Protein AF-A0A182Q384-F1 (afdb_monomer_lite)

Foldseek 3Di:
DVVVVVVVVLVPPPPNPDDPVNVVVVVVVVVVVLVVLVVVLVVLVVVLPDPVCCVDPVSVVSVVVSVVSVVVSVVVVVVVVVVVVVVLVVQLVVVQVVCVVLVHHDDSVRSNVCVVVVDPPVVVVSVVVVVVVVVVVVVVVVVVVVVVVVVVVVVVVVVCVVPPDDPPDDDDDDDDDDDDDDDDDDDDDDDDDDDDDDDDDDDDDD

Organism: NCBI:txid69004

Sequence (206 aa):
MVKDRLAELKSKSKYANYNQDDAVQIVVQLSKSQEEIFQNLEKLEADLGDEICRVGVLFRIKNTQFLVIRDDYLNVYREHEEFISYYEQRIMSLMKLEAKAMNYNITDDEALEQLNENQMSPFVANLLEETERERQKLRDMMTRHSQLEALEKSLMEVRDITTSPSPVGAFEDQDAPDSSNTVSYSLPGWSLGTLSRHRWNTTTAA

pLDDT: mean 71.52, std 19.07, range [34.69, 95.62]

InterPro domains:
  IPR010989 SNARE [SSF47661] (19-161)

Structure (mmCIF, N/CA/C/O backbone):
data_AF-A0A182Q384-F1
#
_entry.id   AF-A0A182Q384-F1
#
loop_
_atom_site.group_PDB
_atom_site.id
_atom_site.type_symbol
_atom_site.label_atom_id
_atom_site.label_alt_id
_atom_site.label_comp_id
_atom_site.label_asym_id
_atom_site.label_entity_id
_atom_site.label_seq_id
_atom_site.pdbx_PDB_ins_code
_atom_site.Cartn_x
_atom_site.Cartn_y
_atom_site.Cartn_z
_atom_site.occupancy
_atom_site.B_iso_or_equiv
_atom_site.auth_seq_id
_atom_site.auth_comp_id
_atom_site.auth_asym_id
_atom_site.auth_atom_id
_atom_site.pdbx_PDB_model_num
ATOM 1 N N . MET A 1 1 ? -4.085 -23.565 30.441 1.00 53.75 1 MET A N 1
ATOM 2 C CA . MET A 1 1 ? -5.274 -23.608 29.555 1.00 53.75 1 MET A CA 1
ATOM 3 C C . MET A 1 1 ? -5.333 -22.476 28.534 1.00 53.75 1 MET A C 1
ATOM 5 O O . MET A 1 1 ? -5.253 -22.780 27.354 1.00 53.75 1 MET A O 1
ATOM 9 N N . VAL A 1 2 ? -5.465 -21.193 28.911 1.00 52.81 2 VAL A N 1
ATOM 10 C CA . VAL A 1 2 ? -5.545 -20.098 27.906 1.00 52.81 2 VAL A CA 1
ATOM 11 C C . VAL A 1 2 ? -4.209 -19.877 27.183 1.00 52.81 2 VAL A C 1
ATOM 13 O O . VAL A 1 2 ? -4.190 -19.717 25.968 1.00 52.81 2 VAL A O 1
ATOM 16 N N . LYS A 1 3 ? -3.085 -19.950 27.911 1.00 54.28 3 LYS A N 1
ATOM 17 C CA . LYS A 1 3 ? -1.732 -19.838 27.333 1.00 54.28 3 LYS A CA 1
ATOM 18 C C . LYS A 1 3 ? -1.427 -20.957 26.329 1.00 54.28 3 LYS A C 1
ATOM 20 O O . LYS A 1 3 ? -0.868 -20.678 25.277 1.00 54.28 3 LYS A O 1
ATOM 25 N N . ASP A 1 4 ? -1.872 -22.178 26.621 1.00 73.06 4 ASP A N 1
ATOM 26 C CA . ASP A 1 4 ? -1.671 -23.343 25.748 1.00 73.06 4 ASP A CA 1
ATOM 27 C C . ASP A 1 4 ? -2.498 -23.222 24.463 1.00 73.06 4 ASP A C 1
ATOM 29 O O . ASP A 1 4 ? -1.982 -23.446 23.374 1.00 73.06 4 ASP A O 1
ATOM 33 N N . ARG A 1 5 ? -3.749 -22.751 24.569 1.00 68.75 5 ARG A N 1
ATOM 34 C CA . ARG A 1 5 ? -4.594 -22.447 23.402 1.00 68.75 5 ARG A CA 1
ATOM 35 C C . ARG A 1 5 ? -4.047 -21.301 22.553 1.00 68.75 5 ARG A C 1
ATOM 37 O O . ARG A 1 5 ? -4.141 -21.355 21.332 1.00 68.75 5 ARG A O 1
ATOM 44 N N . LEU A 1 6 ? -3.471 -20.272 23.176 1.00 60.09 6 LEU A N 1
ATOM 45 C CA . LEU A 1 6 ? -2.844 -19.156 22.463 1.00 60.09 6 LEU A CA 1
ATOM 46 C C . LEU A 1 6 ? -1.580 -19.610 21.717 1.00 60.09 6 LEU A C 1
ATOM 48 O O . LEU A 1 6 ? -1.359 -19.203 20.578 1.00 60.09 6 LEU A O 1
ATOM 52 N N . ALA A 1 7 ? -0.776 -20.480 22.332 1.00 68.25 7 ALA A N 1
ATOM 53 C CA . ALA A 1 7 ? 0.386 -21.091 21.693 1.00 68.25 7 ALA A CA 1
ATOM 54 C C . ALA A 1 7 ? -0.021 -21.999 20.519 1.00 68.25 7 ALA A C 1
ATOM 56 O O . ALA A 1 7 ? 0.592 -21.950 19.455 1.00 68.25 7 ALA A O 1
ATOM 57 N N . GLU A 1 8 ? -1.104 -22.761 20.673 1.00 67.88 8 GLU A N 1
ATOM 58 C CA . GLU A 1 8 ? -1.662 -23.617 19.624 1.00 67.88 8 GLU A CA 1
ATOM 59 C C . GLU A 1 8 ? -2.229 -22.805 18.443 1.00 67.88 8 GLU A C 1
ATOM 61 O O . GLU A 1 8 ? -2.015 -23.164 17.285 1.00 67.88 8 GLU A O 1
ATOM 66 N N . LEU A 1 9 ? -2.892 -21.674 18.712 1.00 63.50 9 LEU A N 1
ATOM 67 C CA . LEU A 1 9 ? -3.388 -20.753 17.681 1.00 63.50 9 LEU A CA 1
ATOM 68 C C . LEU A 1 9 ? -2.251 -20.050 16.931 1.00 63.50 9 LEU A C 1
ATOM 70 O O . LEU A 1 9 ? -2.319 -19.924 15.709 1.00 63.50 9 LEU A O 1
ATOM 74 N N . LYS A 1 10 ? -1.181 -19.651 17.632 1.00 58.47 10 LYS A N 1
ATOM 75 C CA . LYS A 1 10 ? 0.035 -19.136 16.987 1.00 58.47 10 LYS A CA 1
ATOM 76 C C . LYS A 1 10 ? 0.686 -20.204 16.111 1.00 58.47 10 LYS A C 1
ATOM 78 O O . LYS A 1 10 ? 0.989 -19.923 14.965 1.00 58.47 10 LYS A O 1
ATOM 83 N N . SER A 1 11 ? 0.818 -21.439 16.594 1.00 57.91 11 SER A N 1
ATOM 84 C CA . SER A 1 11 ? 1.404 -22.541 15.818 1.00 57.91 11 SER A CA 1
ATOM 85 C C . SER A 1 11 ? 0.585 -22.934 14.580 1.00 5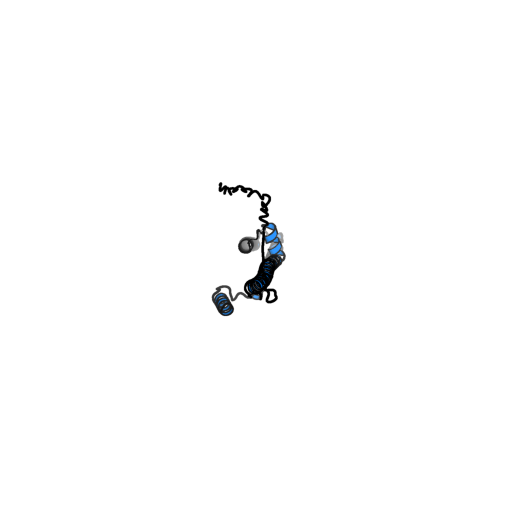7.91 11 SER A C 1
ATOM 87 O O . SER A 1 11 ? 1.163 -23.428 13.615 1.00 57.91 11 SER A O 1
ATOM 89 N N . LYS A 1 12 ? -0.743 -22.760 14.604 1.00 55.44 12 LYS A N 1
ATOM 90 C CA . LYS A 1 12 ? -1.648 -23.111 13.493 1.00 55.44 12 LYS A CA 1
ATOM 91 C C . LYS A 1 12 ? -1.891 -21.969 12.507 1.00 55.44 12 LYS A C 1
ATOM 93 O O . LYS A 1 12 ? -2.478 -22.201 11.450 1.00 55.44 12 LYS A O 1
ATOM 98 N N . SER A 1 13 ? -1.466 -20.747 12.823 1.00 52.69 13 SER A N 1
ATOM 99 C CA . SER A 1 13 ? -1.573 -19.638 11.882 1.00 52.69 13 SER A CA 1
ATOM 100 C C . SER A 1 13 ? -0.576 -19.840 10.742 1.00 52.69 13 SER A C 1
ATOM 102 O O . SER A 1 13 ? 0.635 -19.820 10.946 1.00 52.69 13 SER A O 1
ATOM 104 N N . LYS A 1 14 ? -1.094 -19.971 9.516 1.00 48.06 14 LYS A N 1
ATOM 105 C CA . LYS A 1 14 ? -0.325 -19.984 8.256 1.00 48.06 14 LYS A CA 1
ATOM 106 C C . LYS A 1 14 ? 0.610 -18.764 8.109 1.00 48.06 14 LYS A C 1
ATOM 108 O O . LYS A 1 14 ? 1.509 -18.784 7.279 1.00 48.06 14 LYS A O 1
ATOM 113 N N . TYR A 1 15 ? 0.406 -17.732 8.929 1.00 47.56 15 TYR A N 1
ATOM 114 C CA . TYR A 1 15 ? 1.125 -16.459 8.932 1.00 47.56 15 TYR A CA 1
ATOM 115 C C . TYR A 1 15 ? 2.069 -16.286 10.133 1.00 47.56 15 TYR A C 1
ATOM 117 O O . TYR A 1 15 ? 2.622 -15.211 10.321 1.00 47.56 15 TYR A O 1
ATOM 125 N N . ALA A 1 16 ? 2.270 -17.316 10.961 1.00 49.38 16 ALA A N 1
ATOM 126 C CA . ALA A 1 16 ? 3.085 -17.226 12.178 1.00 49.38 16 ALA A CA 1
ATOM 127 C C . ALA A 1 16 ? 4.600 -17.094 11.943 1.00 49.38 16 ALA A C 1
ATOM 129 O O . ALA A 1 16 ? 5.351 -17.008 12.909 1.00 49.38 16 ALA A O 1
ATOM 130 N N . ASN A 1 17 ? 5.041 -17.116 10.684 1.00 48.44 17 ASN A N 1
ATOM 131 C CA . ASN A 1 17 ? 6.449 -17.194 10.304 1.00 48.44 17 ASN A CA 1
ATOM 132 C C . ASN A 1 17 ? 6.821 -16.153 9.234 1.00 48.44 17 ASN A C 1
ATOM 134 O O . ASN A 1 17 ? 7.569 -16.450 8.312 1.00 48.44 17 ASN A O 1
ATOM 138 N N . TYR A 1 18 ? 6.228 -14.962 9.310 1.00 50.56 18 TYR A N 1
ATOM 139 C CA . TYR A 1 18 ? 6.754 -13.774 8.640 1.00 50.56 18 TYR A CA 1
ATOM 140 C C . TYR A 1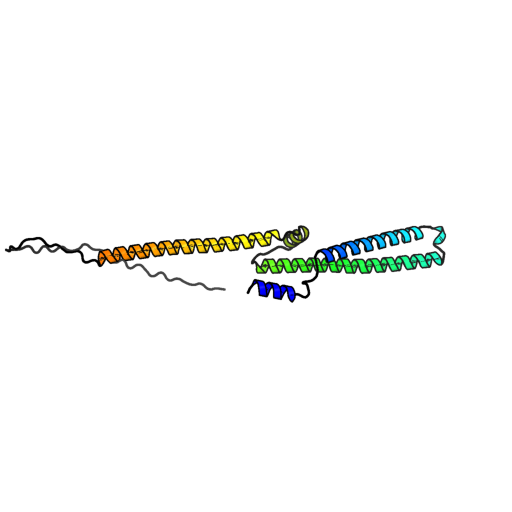 18 ? 7.297 -12.869 9.738 1.00 50.56 18 TYR A C 1
ATOM 142 O O . TYR A 1 18 ? 6.519 -12.284 10.494 1.00 50.56 18 TYR A O 1
ATOM 150 N N . ASN A 1 19 ? 8.622 -12.808 9.880 1.00 60.31 19 ASN A N 1
ATOM 151 C CA . ASN A 1 19 ? 9.218 -11.843 10.789 1.00 60.31 19 ASN A CA 1
ATOM 152 C C . ASN A 1 19 ? 9.047 -10.450 10.178 1.00 60.31 19 ASN A C 1
ATOM 154 O O . ASN A 1 19 ? 9.218 -10.267 8.973 1.00 60.31 19 ASN A O 1
ATOM 158 N N . GLN A 1 20 ? 8.721 -9.463 11.013 1.00 62.78 20 GLN A N 1
ATOM 159 C CA . GLN A 1 20 ? 8.641 -8.054 10.612 1.00 62.78 20 GLN A CA 1
ATOM 160 C C . GLN A 1 20 ? 9.908 -7.620 9.846 1.00 62.78 20 GLN A C 1
ATOM 162 O O . GLN A 1 20 ? 9.823 -6.875 8.872 1.00 62.78 20 GLN A O 1
ATOM 167 N N . ASP A 1 21 ? 11.063 -8.157 10.245 1.00 65.38 21 ASP A N 1
ATOM 168 C CA . ASP A 1 21 ? 12.367 -7.906 9.629 1.00 65.38 21 ASP A CA 1
ATOM 169 C C . ASP A 1 21 ? 12.458 -8.401 8.174 1.00 65.38 21 ASP A C 1
ATOM 171 O O . ASP A 1 21 ? 13.050 -7.718 7.338 1.00 65.38 21 ASP A O 1
ATOM 175 N N . ASP A 1 22 ? 11.815 -9.525 7.835 1.00 77.00 22 ASP A N 1
ATOM 176 C CA . ASP A 1 22 ? 11.820 -10.072 6.471 1.00 77.00 22 ASP A CA 1
ATOM 177 C C . ASP A 1 22 ? 11.005 -9.178 5.522 1.00 77.00 22 ASP A C 1
ATOM 179 O O . ASP A 1 22 ? 11.406 -8.920 4.387 1.00 77.00 22 ASP A O 1
ATOM 183 N N . ALA A 1 23 ? 9.870 -8.650 5.995 1.00 76.31 23 ALA A N 1
ATOM 184 C CA . ALA A 1 23 ? 9.034 -7.731 5.223 1.00 76.31 23 ALA A CA 1
ATOM 185 C C . ALA A 1 23 ? 9.750 -6.395 4.967 1.00 76.31 23 ALA A C 1
ATOM 187 O O . ALA A 1 23 ? 9.758 -5.902 3.838 1.00 76.31 23 ALA A O 1
ATOM 188 N N . VAL A 1 24 ? 10.411 -5.842 5.990 1.00 78.69 24 VAL A N 1
ATOM 189 C CA . VAL A 1 24 ? 11.236 -4.631 5.853 1.00 78.69 24 VAL A CA 1
ATOM 190 C C . VAL A 1 24 ? 12.379 -4.869 4.865 1.00 78.69 24 VAL A C 1
ATOM 192 O O . VAL A 1 24 ? 12.643 -4.023 4.010 1.00 78.69 24 VAL A O 1
ATOM 195 N N . GLN A 1 25 ? 13.028 -6.033 4.922 1.00 84.50 25 GLN A N 1
ATOM 196 C CA . GLN A 1 25 ? 14.103 -6.380 3.997 1.00 84.50 25 GLN A CA 1
ATOM 197 C C . GLN A 1 25 ? 13.621 -6.445 2.541 1.00 84.50 25 GLN A C 1
ATOM 199 O O . GLN A 1 25 ? 14.303 -5.916 1.660 1.00 84.50 25 GLN A O 1
ATOM 204 N N . ILE A 1 26 ? 12.448 -7.034 2.287 1.00 85.75 26 ILE A N 1
ATOM 205 C CA . ILE A 1 26 ? 11.844 -7.090 0.947 1.00 85.75 26 ILE A CA 1
ATOM 206 C C . ILE A 1 26 ? 11.580 -5.679 0.411 1.00 85.75 26 ILE A C 1
ATOM 208 O O . ILE A 1 26 ? 11.956 -5.385 -0.722 1.00 85.75 26 ILE A O 1
ATOM 212 N N . VAL A 1 27 ? 11.003 -4.786 1.223 1.00 85.81 27 VAL A N 1
ATOM 213 C CA . VAL A 1 27 ? 10.732 -3.391 0.821 1.00 85.81 27 VAL A CA 1
ATOM 214 C C . VAL A 1 27 ? 12.027 -2.654 0.474 1.00 85.81 27 VAL A C 1
ATOM 216 O O . VAL A 1 27 ? 12.107 -1.973 -0.549 1.00 85.81 27 VAL A O 1
ATOM 219 N N . VAL A 1 28 ? 13.077 -2.833 1.279 1.00 87.25 28 VAL A N 1
ATOM 220 C CA . VAL A 1 28 ? 14.392 -2.229 1.018 1.00 87.25 28 VAL A CA 1
ATOM 221 C C . VAL A 1 28 ? 15.004 -2.759 -0.280 1.00 87.25 28 VAL A C 1
ATOM 223 O O . VAL A 1 28 ? 15.576 -1.987 -1.048 1.00 87.25 28 VAL A O 1
ATOM 226 N N . GLN A 1 29 ? 14.914 -4.065 -0.541 1.00 89.31 29 GLN A N 1
ATOM 227 C CA . GLN A 1 29 ? 15.414 -4.651 -1.788 1.00 89.31 29 GLN A CA 1
ATOM 228 C C . GLN A 1 29 ? 14.621 -4.173 -3.005 1.00 89.31 29 GLN A C 1
ATOM 230 O O . GLN A 1 29 ? 15.225 -3.841 -4.026 1.00 89.31 29 GLN A O 1
ATOM 235 N N . LEU A 1 30 ? 13.297 -4.080 -2.883 1.00 88.50 30 LEU A N 1
ATOM 236 C CA . LEU A 1 30 ? 12.427 -3.573 -3.936 1.00 88.50 30 LEU A CA 1
ATOM 237 C C . LEU A 1 30 ? 12.787 -2.128 -4.297 1.00 88.50 30 LEU A C 1
ATOM 239 O O . LEU A 1 30 ? 13.050 -1.850 -5.464 1.00 88.50 30 LEU A O 1
ATOM 243 N N . SER A 1 31 ? 12.902 -1.243 -3.302 1.00 89.12 31 SER A N 1
ATOM 244 C CA . SER A 1 31 ? 13.286 0.159 -3.512 1.00 89.12 31 SER A CA 1
ATOM 245 C C . SER A 1 31 ? 14.648 0.291 -4.204 1.00 89.12 31 SER A C 1
ATOM 247 O O . SER A 1 31 ? 14.785 1.060 -5.153 1.00 89.12 31 SER A O 1
ATOM 249 N N . LYS A 1 32 ? 15.639 -0.521 -3.809 1.00 92.62 32 LYS A N 1
ATOM 250 C CA . LYS A 1 32 ? 16.946 -0.558 -4.486 1.00 92.62 32 LYS A CA 1
ATOM 251 C C . LYS A 1 32 ? 16.827 -0.979 -5.948 1.00 92.62 32 LYS A C 1
ATOM 253 O O . LYS A 1 32 ? 17.392 -0.324 -6.814 1.00 92.62 32 LYS A O 1
ATOM 258 N N . SER A 1 33 ? 16.076 -2.043 -6.227 1.00 90.44 33 SER A N 1
ATOM 259 C CA . SER A 1 33 ? 15.886 -2.515 -7.602 1.00 90.44 33 SER A CA 1
ATOM 260 C C . SER A 1 33 ? 15.146 -1.495 -8.476 1.00 90.44 33 SER A C 1
ATOM 262 O O . SER A 1 33 ? 15.487 -1.334 -9.644 1.00 90.44 33 SER A O 1
ATOM 264 N N . GLN A 1 34 ? 14.176 -0.763 -7.915 1.00 91.69 34 GLN A N 1
ATOM 265 C CA . GLN A 1 34 ? 13.472 0.311 -8.616 1.00 91.69 34 GLN A CA 1
ATOM 266 C C . GLN A 1 34 ? 14.430 1.441 -8.996 1.00 91.69 34 GLN A C 1
ATOM 268 O O . GLN A 1 34 ? 14.455 1.848 -10.155 1.00 91.69 34 GLN A O 1
ATOM 273 N N . GLU A 1 35 ? 15.248 1.896 -8.047 1.00 92.81 35 GLU A N 1
ATOM 274 C CA . GLU A 1 35 ? 16.256 2.934 -8.272 1.00 92.81 35 GLU A CA 1
ATOM 275 C C . GLU A 1 35 ? 17.263 2.518 -9.357 1.00 92.81 35 GLU A C 1
ATOM 277 O O . GLU A 1 35 ? 17.556 3.282 -10.275 1.00 92.81 35 GLU A O 1
ATOM 282 N N . GLU A 1 36 ? 17.746 1.274 -9.312 1.00 94.75 36 GLU A N 1
ATOM 283 C CA . GLU A 1 36 ? 18.649 0.732 -10.333 1.00 94.75 36 GLU A CA 1
ATOM 284 C C . GLU A 1 36 ? 18.013 0.732 -11.731 1.00 94.75 36 GLU A C 1
ATOM 286 O O . GLU A 1 36 ? 18.670 1.088 -12.714 1.00 94.75 36 GLU A O 1
ATOM 291 N N . ILE A 1 37 ? 16.735 0.353 -11.841 1.00 92.81 37 ILE A N 1
ATOM 292 C CA . ILE A 1 37 ? 16.011 0.365 -13.117 1.00 92.81 37 ILE A CA 1
ATOM 293 C C . ILE A 1 37 ? 15.852 1.800 -13.632 1.00 92.81 37 ILE A C 1
ATOM 295 O O . ILE A 1 37 ? 16.124 2.041 -14.810 1.00 92.81 37 ILE A O 1
ATOM 299 N N . PHE A 1 38 ? 15.484 2.753 -12.772 1.00 91.25 38 PHE A N 1
ATOM 300 C CA . PHE A 1 38 ? 15.359 4.162 -13.152 1.00 91.25 38 PHE A CA 1
ATOM 301 C C . PHE A 1 38 ? 16.678 4.748 -13.650 1.00 91.25 38 PHE A C 1
ATOM 303 O O . PHE A 1 38 ? 16.717 5.314 -14.741 1.00 91.25 38 PHE A O 1
ATOM 310 N N . GLN A 1 39 ? 17.773 4.544 -12.917 1.00 93.88 39 GLN A N 1
ATOM 311 C CA . GLN A 1 39 ? 19.093 5.028 -13.328 1.00 93.88 39 GLN A CA 1
ATOM 312 C C . GLN A 1 39 ? 19.541 4.426 -14.664 1.00 93.88 39 GLN A C 1
ATOM 314 O O . GLN A 1 39 ? 20.213 5.081 -15.461 1.00 93.88 39 GLN A O 1
ATOM 319 N N . ASN A 1 40 ? 19.202 3.162 -14.923 1.00 92.88 40 ASN A N 1
ATOM 320 C CA . ASN A 1 40 ? 19.524 2.518 -16.193 1.00 92.88 40 ASN A CA 1
ATOM 321 C C . ASN A 1 40 ? 18.648 3.034 -17.341 1.00 92.88 40 ASN A C 1
ATOM 323 O O . ASN A 1 40 ? 19.164 3.228 -18.442 1.00 92.88 40 ASN A O 1
ATOM 327 N N . LEU A 1 41 ? 17.361 3.295 -17.096 1.00 91.56 41 LEU A N 1
ATOM 328 C CA . LEU A 1 41 ? 16.475 3.938 -18.068 1.00 91.56 41 LEU A CA 1
ATOM 329 C C . LEU A 1 41 ? 16.953 5.353 -18.410 1.00 91.56 41 LEU A C 1
ATOM 331 O O . LEU A 1 41 ? 17.016 5.686 -19.588 1.00 91.56 41 LEU A O 1
ATOM 335 N N . GLU A 1 42 ? 17.370 6.143 -17.421 1.00 90.50 42 GLU A N 1
ATOM 336 C CA . GLU A 1 42 ? 17.890 7.501 -17.628 1.00 90.50 42 GLU A CA 1
ATOM 337 C C . GLU A 1 42 ? 19.173 7.496 -18.474 1.00 90.50 42 GLU A C 1
ATOM 339 O O . GLU A 1 42 ? 19.311 8.275 -19.417 1.00 90.50 42 GLU A O 1
ATOM 344 N N . LYS A 1 43 ? 20.094 6.559 -18.210 1.00 89.56 43 LYS A N 1
ATOM 345 C CA . LYS A 1 43 ? 21.293 6.366 -19.045 1.00 89.56 43 LYS A CA 1
ATOM 346 C C . LYS A 1 43 ? 20.932 5.992 -20.484 1.00 89.56 43 LYS A C 1
ATOM 348 O O . LYS A 1 43 ? 21.519 6.532 -21.417 1.00 89.56 43 LYS A O 1
ATOM 353 N N . LEU A 1 44 ? 19.970 5.085 -20.672 1.00 86.38 44 LEU A N 1
ATOM 354 C CA . LEU A 1 44 ? 19.501 4.684 -22.00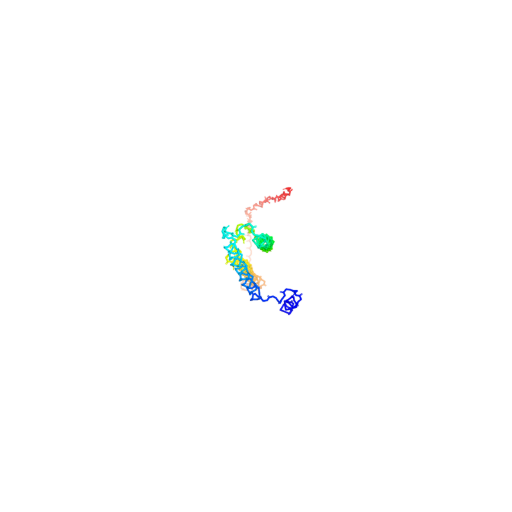3 1.00 86.38 44 LEU A CA 1
ATOM 355 C C . LEU A 1 44 ? 18.818 5.839 -22.744 1.00 86.38 44 LEU A C 1
ATOM 357 O O . LEU A 1 44 ? 18.981 5.964 -23.956 1.00 86.38 44 LEU A O 1
ATOM 361 N N . GLU A 1 45 ? 18.079 6.685 -22.031 1.00 86.94 45 GLU A N 1
ATOM 362 C CA . GLU A 1 45 ? 17.458 7.886 -22.583 1.00 86.94 45 GLU A CA 1
ATOM 363 C C . GLU A 1 45 ? 18.511 8.922 -23.003 1.00 86.94 45 GLU A C 1
ATOM 365 O O . GLU A 1 45 ? 18.447 9.455 -24.113 1.00 86.94 45 GLU A O 1
ATOM 370 N N . ALA A 1 46 ? 19.532 9.148 -22.172 1.00 86.75 46 ALA A N 1
ATOM 371 C CA . ALA A 1 46 ? 20.651 10.033 -22.492 1.00 86.75 46 ALA A CA 1
ATOM 372 C C . ALA A 1 46 ? 21.433 9.554 -23.730 1.00 86.75 46 ALA A C 1
ATOM 374 O O . ALA A 1 46 ? 21.722 10.351 -24.625 1.00 86.75 46 ALA A O 1
ATOM 375 N N . ASP A 1 47 ? 21.691 8.247 -23.834 1.00 82.75 47 ASP A N 1
ATOM 376 C CA . ASP A 1 47 ? 22.339 7.614 -24.992 1.00 82.75 47 ASP A CA 1
ATOM 377 C C . ASP A 1 47 ? 21.537 7.773 -26.302 1.00 82.75 47 ASP A C 1
ATOM 379 O O . ASP A 1 47 ? 22.104 7.688 -27.397 1.00 82.75 47 ASP A O 1
ATOM 383 N N . LEU A 1 48 ? 20.217 7.982 -26.220 1.00 80.00 48 LEU A N 1
ATOM 384 C CA . LEU A 1 48 ? 19.334 8.232 -27.369 1.00 80.00 48 LEU A CA 1
ATOM 385 C C . LEU A 1 48 ? 19.279 9.715 -27.775 1.00 80.00 48 LEU A C 1
ATOM 387 O O . LEU A 1 48 ? 18.831 10.031 -28.882 1.00 80.00 48 LEU A O 1
ATOM 391 N N . GLY A 1 49 ? 19.727 10.628 -26.909 1.00 68.56 49 GLY A N 1
ATOM 392 C CA . GLY A 1 49 ? 19.674 12.074 -27.128 1.00 68.56 49 GLY A CA 1
ATOM 393 C C . GLY A 1 49 ? 20.530 12.569 -28.298 1.00 68.56 49 GLY A C 1
ATOM 394 O O . GLY A 1 49 ? 20.196 13.598 -28.888 1.00 68.56 49 GLY A O 1
ATOM 395 N N . ASP A 1 50 ? 21.564 11.818 -28.683 1.00 69.00 50 ASP A N 1
ATOM 396 C CA . ASP A 1 50 ? 22.572 12.228 -29.662 1.00 69.00 50 ASP A CA 1
ATOM 397 C C . ASP A 1 50 ? 22.002 12.277 -31.102 1.00 69.00 50 ASP A C 1
ATOM 399 O O . ASP A 1 50 ? 21.739 11.253 -31.748 1.00 69.00 50 ASP A O 1
ATOM 403 N N . GLU A 1 51 ? 21.752 13.492 -31.612 1.00 59.41 51 GLU A N 1
ATOM 404 C CA . GLU A 1 51 ? 21.007 13.759 -32.859 1.00 59.41 51 GLU A CA 1
ATOM 405 C C . GLU A 1 51 ? 21.604 13.085 -34.103 1.00 59.41 51 GLU A C 1
ATOM 407 O O . GLU A 1 51 ? 20.872 12.714 -35.023 1.00 59.41 51 GLU A O 1
ATOM 412 N N . ILE A 1 52 ? 22.919 12.858 -34.114 1.00 59.34 52 ILE A N 1
ATOM 413 C CA . ILE A 1 52 ? 23.657 12.301 -35.256 1.00 59.34 52 ILE A CA 1
ATOM 414 C C . ILE A 1 52 ? 23.258 10.835 -35.532 1.00 59.34 52 ILE A C 1
ATOM 416 O O . ILE A 1 52 ? 23.342 10.370 -36.670 1.00 59.34 52 ILE A O 1
ATOM 420 N N . CYS A 1 53 ? 22.755 10.102 -34.531 1.00 59.50 53 CYS A N 1
ATOM 421 C CA . CYS A 1 53 ? 22.431 8.678 -34.660 1.00 59.50 53 CYS A CA 1
ATOM 422 C C . CYS A 1 53 ? 20.966 8.369 -35.015 1.00 59.50 53 CYS A C 1
ATOM 424 O O . CYS A 1 53 ? 20.657 7.212 -35.308 1.00 59.50 53 CYS A O 1
ATOM 426 N N . ARG A 1 54 ? 20.061 9.359 -35.055 1.00 66.88 54 ARG A N 1
ATOM 427 C CA . ARG A 1 54 ? 18.595 9.134 -35.063 1.00 66.88 54 ARG A CA 1
ATOM 428 C C . ARG A 1 54 ? 18.016 8.422 -36.296 1.00 66.88 54 ARG A C 1
ATOM 430 O O . ARG A 1 54 ? 16.874 7.972 -36.271 1.00 66.88 54 ARG A O 1
ATOM 437 N N . VAL A 1 55 ? 18.791 8.283 -37.371 1.00 72.62 55 VAL A N 1
ATOM 438 C CA . VAL A 1 55 ? 18.355 7.647 -38.633 1.00 72.62 55 VAL A CA 1
ATOM 439 C C . VAL A 1 55 ? 18.904 6.215 -38.783 1.00 72.62 55 VAL A C 1
ATOM 441 O O . VAL A 1 55 ? 18.454 5.449 -39.637 1.00 72.62 55 VAL A O 1
ATOM 444 N N . GLY A 1 56 ? 19.851 5.807 -37.932 1.00 82.94 56 GLY A N 1
ATOM 445 C CA . GLY A 1 56 ? 20.501 4.500 -38.012 1.00 82.94 56 GLY A CA 1
ATOM 446 C C . GLY A 1 56 ? 19.614 3.336 -37.554 1.00 82.94 56 GLY A C 1
ATOM 447 O O . GLY A 1 56 ? 18.798 3.464 -36.642 1.00 82.94 56 GLY A O 1
ATOM 448 N N . VAL A 1 57 ? 19.825 2.149 -38.135 1.00 88.50 57 VAL A N 1
ATOM 449 C CA . VAL A 1 57 ? 19.177 0.898 -37.683 1.00 88.50 57 VAL A CA 1
ATOM 450 C C . VAL A 1 57 ? 19.463 0.635 -36.200 1.00 88.50 57 VAL A C 1
ATOM 452 O O . VAL A 1 57 ? 18.561 0.249 -35.463 1.00 88.50 57 VAL A O 1
ATOM 455 N N . LEU A 1 58 ? 20.690 0.914 -35.748 1.00 85.44 58 LEU A N 1
ATOM 456 C CA . LEU A 1 58 ? 21.084 0.766 -34.347 1.00 85.44 58 LEU A CA 1
ATOM 457 C C . LEU A 1 58 ? 20.260 1.663 -33.414 1.00 85.44 58 LEU A C 1
ATOM 459 O O . LEU A 1 58 ? 19.806 1.198 -32.374 1.00 85.44 58 LEU A O 1
ATOM 463 N N . PHE A 1 59 ? 20.022 2.919 -33.801 1.00 87.94 59 PHE A N 1
ATOM 464 C CA . PHE A 1 59 ? 19.170 3.825 -33.033 1.00 87.94 59 PHE A CA 1
ATOM 465 C C . PHE A 1 59 ? 17.734 3.320 -32.972 1.00 87.94 59 PHE A C 1
ATOM 467 O O . PHE A 1 59 ? 17.150 3.292 -31.899 1.00 87.94 59 PHE A O 1
ATOM 474 N N . ARG A 1 60 ? 17.177 2.851 -34.095 1.00 88.06 60 ARG A N 1
ATOM 475 C CA . ARG A 1 60 ? 15.820 2.285 -34.119 1.00 88.06 60 ARG A CA 1
ATOM 476 C C . ARG A 1 60 ? 15.690 1.096 -33.167 1.00 88.06 60 ARG A C 1
ATOM 478 O O . ARG A 1 60 ? 14.719 1.041 -32.425 1.00 88.06 60 ARG A O 1
ATOM 485 N N . ILE A 1 61 ? 16.675 0.195 -33.150 1.00 89.88 61 ILE A N 1
ATOM 486 C CA . ILE A 1 61 ? 16.706 -0.948 -32.224 1.00 89.88 61 ILE A CA 1
ATOM 487 C C . ILE A 1 61 ? 16.757 -0.462 -30.772 1.00 89.88 61 ILE A C 1
ATOM 489 O O . ILE A 1 61 ? 15.906 -0.861 -29.981 1.00 89.88 61 ILE A O 1
ATOM 493 N N . LYS A 1 62 ? 17.703 0.424 -30.432 1.00 88.12 62 LYS A N 1
ATOM 494 C CA . LYS A 1 62 ? 17.841 0.966 -29.070 1.00 88.12 62 LYS A CA 1
ATOM 495 C C . LYS A 1 62 ? 16.583 1.707 -28.612 1.00 88.12 62 LYS A C 1
ATOM 497 O O . LYS A 1 62 ? 16.117 1.488 -27.504 1.00 88.12 62 LYS A O 1
ATOM 502 N N . ASN A 1 63 ? 16.005 2.536 -29.477 1.00 89.69 63 ASN A N 1
ATOM 503 C CA . ASN A 1 63 ? 14.799 3.305 -29.190 1.00 89.69 63 ASN A CA 1
ATOM 504 C C . ASN A 1 63 ? 13.588 2.389 -28.970 1.00 89.69 63 ASN A C 1
ATOM 506 O O . ASN A 1 63 ? 12.837 2.580 -28.021 1.00 89.69 63 ASN A O 1
ATOM 510 N N . THR A 1 64 ? 13.407 1.361 -29.807 1.00 92.00 64 THR A N 1
ATOM 511 C CA . THR A 1 64 ? 12.342 0.371 -29.594 1.00 92.00 64 THR A CA 1
ATOM 512 C C . THR A 1 64 ? 12.548 -0.400 -28.291 1.00 92.00 64 THR A C 1
ATOM 514 O O . THR A 1 64 ? 11.588 -0.570 -27.549 1.00 92.00 64 THR A O 1
ATOM 517 N N . GLN A 1 65 ? 13.777 -0.825 -27.978 1.00 91.75 65 GLN A N 1
ATOM 518 C CA . GLN A 1 65 ? 14.081 -1.499 -26.710 1.00 91.75 65 GLN A CA 1
ATOM 519 C C . GLN A 1 65 ? 13.789 -0.604 -25.504 1.00 91.75 65 GLN A C 1
ATOM 521 O O . GLN A 1 65 ? 13.132 -1.051 -24.572 1.00 91.75 65 GLN A O 1
ATOM 526 N N . PHE A 1 66 ? 14.223 0.657 -25.542 1.00 92.31 66 PHE A N 1
ATOM 527 C CA . PHE A 1 66 ? 13.955 1.628 -24.486 1.00 92.31 66 PHE A CA 1
ATOM 528 C C . PHE A 1 66 ? 12.454 1.808 -24.246 1.00 92.31 66 PHE A C 1
ATOM 530 O O . PHE A 1 66 ? 12.008 1.701 -23.109 1.00 92.31 66 PHE A O 1
ATOM 537 N N . LEU A 1 67 ? 11.670 2.018 -25.309 1.00 92.88 67 LEU A N 1
ATOM 538 C CA . LEU A 1 67 ? 10.221 2.191 -25.189 1.00 92.88 67 LEU A CA 1
ATOM 539 C C . LEU A 1 67 ? 9.542 0.955 -24.592 1.00 92.88 67 LEU A C 1
ATOM 541 O O . LEU A 1 67 ? 8.740 1.103 -23.679 1.00 92.88 67 LEU A O 1
ATOM 545 N N . VAL A 1 68 ? 9.899 -0.247 -25.058 1.00 95.31 68 VAL A N 1
ATOM 546 C CA . VAL A 1 68 ? 9.336 -1.503 -24.532 1.00 95.31 68 VAL A CA 1
ATOM 547 C C . VAL A 1 68 ? 9.678 -1.679 -23.053 1.00 95.31 68 VAL A C 1
ATOM 549 O O . VAL A 1 68 ? 8.781 -1.888 -22.249 1.00 95.31 68 VAL A O 1
ATOM 552 N N . ILE A 1 69 ? 10.951 -1.528 -22.674 1.00 93.62 69 ILE A N 1
ATOM 553 C CA . ILE A 1 69 ? 11.390 -1.698 -21.279 1.00 93.62 69 ILE A CA 1
ATOM 554 C C . ILE A 1 69 ? 10.724 -0.661 -20.368 1.00 93.62 69 ILE A C 1
ATOM 556 O O . ILE A 1 69 ? 10.300 -0.992 -19.263 1.00 93.62 69 ILE A O 1
ATOM 560 N N . ARG A 1 70 ? 10.626 0.594 -20.818 1.00 93.44 70 ARG A N 1
ATOM 561 C CA . ARG A 1 70 ? 9.981 1.666 -20.057 1.00 93.44 70 ARG A CA 1
ATOM 562 C C . ARG A 1 70 ? 8.493 1.390 -19.861 1.00 93.44 70 ARG A C 1
ATOM 564 O O . ARG A 1 70 ? 7.991 1.562 -18.755 1.00 93.44 70 ARG A O 1
ATOM 571 N N . ASP A 1 71 ? 7.791 0.983 -20.913 1.00 95.62 71 ASP A N 1
ATOM 572 C CA . ASP A 1 71 ? 6.359 0.704 -20.838 1.00 95.62 71 ASP A CA 1
ATOM 573 C C . ASP A 1 71 ? 6.083 -0.536 -19.960 1.00 95.62 71 ASP A C 1
ATOM 575 O O . ASP A 1 71 ? 5.192 -0.484 -19.111 1.00 95.62 71 ASP A O 1
ATOM 579 N N . ASP A 1 72 ? 6.900 -1.593 -20.067 1.00 95.56 72 ASP A N 1
ATOM 580 C CA . ASP A 1 72 ? 6.840 -2.772 -19.188 1.00 95.56 72 ASP A CA 1
ATOM 581 C C . ASP A 1 72 ? 7.076 -2.387 -17.719 1.00 95.56 72 ASP A C 1
ATOM 583 O O . ASP A 1 72 ? 6.328 -2.800 -16.830 1.00 95.56 72 ASP A O 1
ATOM 587 N N . TYR A 1 73 ? 8.085 -1.548 -17.458 1.00 93.19 73 TYR A N 1
ATOM 588 C CA . TYR A 1 73 ? 8.373 -1.049 -16.115 1.00 93.19 73 TYR A CA 1
ATOM 589 C C . TYR A 1 73 ? 7.199 -0.252 -15.540 1.00 93.19 73 TYR A C 1
ATOM 591 O O . TYR A 1 73 ? 6.783 -0.498 -14.409 1.00 93.19 73 TYR A O 1
ATOM 599 N N . LEU A 1 74 ? 6.627 0.672 -16.316 1.00 93.88 74 LEU A N 1
ATOM 600 C CA . LEU A 1 74 ? 5.474 1.464 -15.887 1.00 93.88 74 LEU A CA 1
ATOM 601 C C . LEU A 1 74 ? 4.236 0.598 -15.637 1.00 93.88 74 LEU A C 1
ATOM 603 O O . LEU A 1 74 ? 3.443 0.918 -14.749 1.00 93.88 74 LEU A O 1
ATOM 607 N N . ASN A 1 75 ? 4.058 -0.488 -16.392 1.00 95.56 75 ASN A N 1
ATOM 608 C CA . ASN A 1 75 ? 2.978 -1.436 -16.145 1.00 95.56 75 ASN A CA 1
ATOM 609 C C . ASN A 1 75 ? 3.159 -2.144 -14.794 1.00 95.56 75 ASN A C 1
ATOM 611 O O . ASN A 1 75 ? 2.257 -2.108 -13.961 1.00 95.56 75 ASN A O 1
ATOM 615 N N . VAL A 1 76 ? 4.347 -2.697 -14.535 1.00 93.38 76 VAL A N 1
ATOM 616 C CA . VAL A 1 76 ? 4.663 -3.347 -13.250 1.00 93.38 76 VAL A CA 1
ATOM 617 C C . VAL A 1 76 ? 4.570 -2.359 -12.084 1.00 93.38 76 VAL A C 1
ATOM 619 O O . VAL A 1 76 ? 4.042 -2.696 -11.026 1.00 93.38 76 VAL A O 1
ATOM 622 N N . TYR A 1 77 ? 5.037 -1.121 -12.270 1.00 91.06 77 TYR A N 1
ATOM 623 C CA . TYR A 1 77 ? 4.940 -0.075 -11.252 1.00 91.06 77 TYR A CA 1
ATOM 624 C C . TYR A 1 77 ? 3.479 0.241 -10.904 1.00 91.06 77 TYR A C 1
ATOM 626 O O . TYR A 1 77 ? 3.135 0.385 -9.733 1.00 91.06 77 TYR A O 1
ATOM 634 N N . ARG A 1 78 ? 2.596 0.297 -11.906 1.00 94.75 78 ARG A N 1
ATOM 635 C CA . ARG A 1 78 ? 1.160 0.516 -11.695 1.00 94.75 78 ARG A CA 1
ATOM 636 C C . ARG A 1 78 ? 0.511 -0.633 -10.927 1.00 94.75 78 ARG A C 1
ATOM 638 O O . ARG A 1 78 ? -0.217 -0.374 -9.977 1.00 94.75 78 ARG A O 1
ATOM 645 N N . GLU A 1 79 ? 0.798 -1.878 -11.302 1.00 94.12 79 GLU A N 1
ATOM 646 C CA . GLU A 1 79 ? 0.302 -3.060 -10.580 1.00 94.12 79 GLU A CA 1
ATOM 647 C C . GLU A 1 79 ? 0.764 -3.056 -9.114 1.00 94.12 79 GLU A C 1
ATOM 649 O O . GLU A 1 79 ? 0.005 -3.403 -8.208 1.00 94.12 79 GLU A O 1
ATOM 654 N N . HIS A 1 80 ? 1.999 -2.617 -8.867 1.00 90.94 80 HIS A N 1
ATOM 655 C CA . HIS A 1 80 ? 2.541 -2.457 -7.523 1.00 90.94 80 HIS A CA 1
ATOM 656 C C . HIS A 1 80 ? 1.823 -1.359 -6.713 1.00 90.94 80 HIS A C 1
ATOM 658 O O . HIS A 1 80 ? 1.475 -1.593 -5.557 1.00 90.94 80 HIS A O 1
ATOM 664 N N . GLU A 1 81 ? 1.555 -0.191 -7.299 1.00 90.75 81 GLU A N 1
ATOM 665 C CA . GLU A 1 81 ? 0.770 0.877 -6.653 1.00 90.75 81 GLU A CA 1
ATOM 666 C C . GLU A 1 81 ? -0.659 0.424 -6.323 1.00 90.75 81 GLU A C 1
ATOM 668 O O . GLU A 1 81 ? -1.151 0.630 -5.212 1.00 90.75 81 GLU A O 1
ATOM 673 N N . GLU A 1 82 ? -1.318 -0.263 -7.259 1.00 94.12 82 GLU A N 1
ATOM 674 C CA . GLU A 1 82 ? -2.646 -0.838 -7.033 1.00 94.12 82 GLU A CA 1
ATOM 675 C C . GLU A 1 82 ? -2.629 -1.854 -5.884 1.00 94.12 82 GLU A C 1
ATOM 677 O O . GLU A 1 82 ? -3.530 -1.864 -5.039 1.00 94.12 82 GLU A O 1
ATOM 682 N N . PHE A 1 83 ? -1.580 -2.677 -5.809 1.00 90.75 83 PHE A N 1
ATOM 683 C CA . PHE A 1 83 ? -1.377 -3.613 -4.712 1.00 90.75 83 PHE A CA 1
ATOM 684 C C . PHE A 1 83 ? -1.215 -2.891 -3.368 1.00 90.75 83 PHE A C 1
ATOM 686 O O . PHE A 1 83 ? -1.893 -3.259 -2.407 1.00 90.75 83 PHE A O 1
ATOM 693 N N . ILE A 1 84 ? -0.379 -1.851 -3.285 1.00 87.94 84 ILE A N 1
ATOM 694 C CA . ILE A 1 84 ? -0.205 -1.067 -2.051 1.00 87.94 84 ILE A CA 1
ATOM 695 C C . ILE A 1 84 ? -1.539 -0.465 -1.606 1.00 87.94 84 ILE A C 1
ATOM 697 O O . ILE A 1 84 ? -1.947 -0.674 -0.462 1.00 87.94 84 ILE A O 1
ATOM 701 N N . SER A 1 85 ? -2.252 0.203 -2.514 1.00 89.19 85 SER A N 1
ATOM 702 C CA . SER A 1 85 ? -3.535 0.840 -2.204 1.00 89.19 85 SER A CA 1
ATOM 703 C C . SER A 1 85 ? -4.577 -0.170 -1.712 1.00 89.19 85 SER A C 1
ATOM 705 O O . SER A 1 85 ? -5.294 0.069 -0.737 1.00 89.19 85 SER A O 1
ATOM 707 N N . TYR A 1 86 ? -4.630 -1.352 -2.328 1.00 92.38 86 TYR A N 1
ATOM 708 C CA . TYR A 1 86 ? -5.504 -2.431 -1.877 1.00 92.38 86 TYR A CA 1
ATOM 709 C C . TYR A 1 86 ? -5.169 -2.901 -0.452 1.00 92.38 86 TYR A C 1
ATOM 711 O O . TYR A 1 86 ? -6.077 -3.141 0.352 1.00 92.38 86 TYR A O 1
ATOM 719 N N . TYR A 1 87 ? -3.883 -3.043 -0.119 1.00 87.00 87 TYR A N 1
ATOM 720 C CA . TYR A 1 87 ? -3.462 -3.452 1.223 1.00 87.00 87 TYR A CA 1
ATOM 721 C C . TYR A 1 87 ? -3.742 -2.380 2.274 1.00 87.00 87 TYR A C 1
ATOM 723 O O . TYR A 1 87 ? -4.196 -2.719 3.367 1.00 87.00 87 TYR A O 1
ATOM 731 N N . GLU A 1 88 ? -3.552 -1.108 1.941 1.00 86.06 88 GLU A N 1
ATOM 732 C CA . GLU A 1 88 ? -3.911 0.025 2.795 1.00 86.06 88 GLU A CA 1
ATOM 733 C C . GLU A 1 88 ? -5.405 -0.009 3.151 1.00 86.06 88 GLU A C 1
ATOM 735 O O . GLU A 1 88 ? -5.777 -0.100 4.325 1.00 86.06 88 GLU A O 1
ATOM 740 N N . GLN A 1 89 ? -6.274 -0.086 2.137 1.00 87.50 89 GLN A N 1
ATOM 741 C CA . GLN A 1 89 ? -7.724 -0.201 2.325 1.00 87.50 89 GLN A CA 1
ATOM 742 C C . GLN A 1 89 ? -8.103 -1.445 3.134 1.00 87.50 89 GLN A C 1
ATOM 744 O O . GLN A 1 89 ? -9.004 -1.411 3.981 1.00 87.50 89 GLN A O 1
ATOM 749 N N . ARG A 1 90 ? -7.412 -2.567 2.897 1.00 88.50 90 ARG A N 1
ATOM 750 C CA . ARG A 1 90 ? -7.626 -3.805 3.647 1.00 88.50 90 ARG A CA 1
ATOM 751 C C . ARG A 1 90 ? -7.305 -3.608 5.126 1.00 88.50 90 ARG A C 1
ATOM 753 O O . ARG A 1 90 ? -8.122 -4.011 5.955 1.00 88.50 90 ARG A O 1
ATOM 760 N N . ILE A 1 91 ? -6.172 -2.999 5.467 1.00 84.12 91 ILE A N 1
ATOM 761 C CA . ILE A 1 91 ? -5.784 -2.749 6.861 1.00 84.12 91 ILE A CA 1
ATOM 762 C C . ILE A 1 91 ? -6.773 -1.786 7.525 1.00 84.12 91 ILE A C 1
ATOM 764 O O . ILE A 1 91 ? -7.266 -2.093 8.609 1.00 84.12 91 ILE A O 1
ATOM 768 N N . MET A 1 92 ? -7.175 -0.709 6.845 1.00 84.38 92 MET A N 1
ATOM 769 C CA . MET A 1 92 ? -8.212 0.198 7.351 1.00 84.38 92 MET A CA 1
ATOM 770 C C . MET A 1 92 ? -9.530 -0.530 7.644 1.00 84.38 92 MET A C 1
ATOM 772 O O . MET A 1 92 ? -10.163 -0.303 8.675 1.00 84.38 92 MET A O 1
ATOM 776 N N . SER A 1 93 ? -9.958 -1.437 6.759 1.00 85.56 93 SER A N 1
ATOM 777 C CA . SER A 1 93 ? -11.183 -2.218 6.972 1.00 85.56 93 SER A CA 1
ATOM 778 C C . SER A 1 93 ? -11.091 -3.128 8.202 1.00 85.56 93 SER A C 1
ATOM 780 O O . SER A 1 93 ? -12.075 -3.288 8.926 1.00 85.56 93 SER A O 1
ATOM 782 N N . LEU A 1 94 ? -9.903 -3.687 8.464 1.00 84.31 94 LEU A N 1
ATOM 783 C CA . LEU A 1 94 ? -9.638 -4.510 9.641 1.00 84.31 94 LEU A CA 1
ATOM 784 C C . LEU A 1 94 ? -9.643 -3.666 10.917 1.00 84.31 94 LEU A C 1
ATOM 786 O O . LEU A 1 94 ? -10.314 -4.055 11.869 1.00 84.31 94 LEU A O 1
ATOM 790 N N . MET A 1 95 ? -9.004 -2.492 10.910 1.00 81.25 95 MET A N 1
ATOM 791 C CA . MET A 1 95 ? -9.034 -1.550 12.037 1.00 81.25 95 MET A CA 1
ATOM 792 C C . MET A 1 95 ? -10.463 -1.115 12.377 1.00 81.25 95 MET A C 1
ATOM 794 O O . MET A 1 95 ? -10.856 -1.132 13.540 1.00 81.25 95 MET A O 1
ATOM 798 N N . LYS A 1 96 ? -11.290 -0.798 11.372 1.00 83.56 96 LYS A N 1
ATOM 799 C CA . LYS A 1 96 ? -12.711 -0.466 11.584 1.00 83.56 96 LYS A CA 1
ATOM 800 C C . LYS A 1 96 ? -13.499 -1.624 12.191 1.00 83.56 96 LYS A C 1
ATOM 802 O O . LYS A 1 96 ? -14.362 -1.412 13.042 1.00 83.56 96 LYS A O 1
ATOM 807 N N . LEU A 1 97 ? -13.233 -2.850 11.744 1.00 81.94 97 LEU A N 1
ATOM 808 C CA . LEU A 1 97 ? -13.892 -4.040 12.278 1.00 81.94 97 LEU A CA 1
ATOM 809 C C . LEU A 1 97 ? -13.470 -4.311 13.728 1.00 81.94 97 LEU A C 1
ATOM 811 O O . LEU A 1 97 ? -14.321 -4.636 14.555 1.00 81.94 97 LEU A O 1
ATOM 815 N N . GLU A 1 98 ? -12.188 -4.140 14.037 1.00 79.12 98 GLU A N 1
ATOM 816 C CA . GLU A 1 98 ? -11.637 -4.244 15.387 1.00 79.12 98 GLU A CA 1
ATOM 817 C C . GLU A 1 98 ? -12.214 -3.164 16.320 1.00 79.12 98 GLU A C 1
ATOM 819 O O . GLU A 1 98 ? -12.718 -3.492 17.395 1.00 79.12 98 GLU A O 1
ATOM 824 N N . ALA A 1 99 ? -12.260 -1.906 15.872 1.00 80.06 99 ALA A N 1
ATOM 825 C CA . ALA A 1 99 ? -12.923 -0.806 16.570 1.00 80.06 99 ALA A CA 1
ATOM 826 C C . ALA A 1 99 ? -14.386 -1.143 16.895 1.00 80.06 99 ALA A C 1
ATOM 828 O O . ALA A 1 99 ? -14.811 -1.063 18.049 1.00 80.06 99 ALA A O 1
ATOM 829 N N . LYS A 1 100 ? -15.141 -1.616 15.896 1.00 80.81 100 LYS A N 1
ATOM 830 C CA . LYS A 1 100 ? -16.547 -1.997 16.067 1.00 80.81 100 LYS A CA 1
ATOM 831 C C . LYS A 1 100 ? -16.722 -3.148 17.059 1.00 80.81 100 LYS A C 1
ATOM 833 O O . LYS A 1 100 ? -17.690 -3.146 17.815 1.00 80.81 100 LYS A O 1
ATOM 838 N N . ALA A 1 101 ? -15.811 -4.122 17.069 1.00 76.06 101 ALA A N 1
ATOM 839 C CA . ALA A 1 101 ? -15.824 -5.212 18.045 1.00 76.06 101 ALA A CA 1
ATOM 840 C C . ALA A 1 101 ? -15.591 -4.715 19.485 1.00 76.06 101 ALA A C 1
ATOM 842 O O . ALA A 1 101 ? -16.082 -5.334 20.426 1.00 76.06 101 ALA A O 1
ATOM 843 N N . MET A 1 102 ? -14.901 -3.583 19.647 1.00 72.50 102 MET A N 1
ATOM 844 C CA . MET A 1 102 ? -14.707 -2.873 20.917 1.00 72.50 102 MET A CA 1
ATOM 845 C C . MET A 1 102 ? -15.774 -1.794 21.183 1.00 72.50 102 MET A C 1
ATOM 847 O O . MET A 1 102 ? -15.561 -0.908 22.005 1.00 72.50 102 MET A O 1
ATOM 851 N N . ASN A 1 103 ? -16.923 -1.841 20.492 1.00 73.94 103 ASN A N 1
ATOM 852 C CA . ASN A 1 103 ? -17.998 -0.842 20.581 1.00 73.94 103 ASN A CA 1
ATOM 853 C C . ASN A 1 103 ? -17.537 0.609 20.328 1.00 73.94 103 ASN A C 1
ATOM 855 O O . ASN A 1 103 ? -18.155 1.562 20.806 1.00 73.94 103 ASN A O 1
ATOM 859 N N . TYR A 1 104 ? -16.476 0.781 19.545 1.00 72.94 104 TYR A N 1
ATOM 860 C CA . TYR A 1 104 ? -15.942 2.072 19.144 1.00 72.94 104 TYR A CA 1
ATOM 861 C C . TYR A 1 104 ? -16.198 2.313 17.650 1.00 72.94 104 TYR A C 1
ATOM 863 O O . TYR A 1 104 ? -16.086 1.406 16.825 1.00 72.94 104 TYR A O 1
ATOM 871 N N . ASN A 1 105 ? -16.569 3.544 17.299 1.00 72.56 105 ASN A N 1
ATOM 872 C CA . ASN A 1 105 ? -16.750 3.956 15.911 1.00 72.56 105 ASN A CA 1
ATOM 873 C C . ASN A 1 105 ? -15.557 4.821 15.518 1.00 72.56 105 ASN A C 1
ATOM 875 O O . ASN A 1 105 ? -15.471 5.965 15.953 1.00 72.56 105 ASN A O 1
ATOM 879 N N . ILE A 1 106 ? -14.664 4.263 14.706 1.00 75.25 106 ILE A N 1
ATOM 880 C CA . ILE A 1 106 ? -13.556 5.001 14.101 1.00 75.25 106 ILE A CA 1
ATOM 881 C C . ILE A 1 106 ? -13.996 5.560 12.745 1.00 75.25 106 ILE A C 1
ATOM 883 O O . ILE A 1 106 ? -14.653 4.859 11.965 1.00 75.25 106 ILE A O 1
ATOM 887 N N . THR A 1 107 ? -13.656 6.817 12.469 1.00 80.56 107 THR A N 1
ATOM 888 C CA . THR A 1 107 ? -13.901 7.438 11.155 1.00 80.56 107 THR A CA 1
ATOM 889 C C . THR A 1 107 ? -12.781 7.064 10.180 1.00 80.56 107 THR A C 1
ATOM 891 O O . THR A 1 107 ? -11.681 6.709 10.592 1.00 80.56 107 THR A O 1
ATOM 894 N N . ASP A 1 108 ? -13.045 7.132 8.877 1.00 76.00 108 ASP A N 1
ATOM 895 C CA . ASP A 1 108 ? -12.071 6.836 7.819 1.00 76.00 108 ASP A CA 1
ATOM 896 C C . ASP A 1 108 ? -10.778 7.656 7.956 1.00 76.00 108 ASP A C 1
ATOM 898 O O . ASP A 1 108 ? -9.694 7.083 7.856 1.00 76.00 108 ASP A O 1
ATOM 902 N N . ASP A 1 109 ? -10.898 8.949 8.266 1.00 75.12 109 ASP A N 1
ATOM 903 C CA . ASP A 1 109 ? -9.760 9.859 8.459 1.00 75.12 109 ASP A CA 1
ATOM 904 C C . ASP A 1 109 ? -8.920 9.483 9.689 1.00 75.12 109 ASP A C 1
ATOM 906 O O . ASP A 1 109 ? -7.694 9.470 9.638 1.00 75.12 109 ASP A O 1
ATOM 910 N N . GLU A 1 110 ? -9.579 9.094 10.779 1.00 72.75 110 GLU A N 1
ATOM 911 C CA . GLU A 1 110 ? -8.922 8.683 12.022 1.00 72.75 110 GLU A CA 1
ATOM 912 C C . GLU A 1 110 ? -8.213 7.326 11.866 1.00 72.75 110 GLU A C 1
ATOM 914 O O . GLU A 1 110 ? -7.132 7.113 12.412 1.0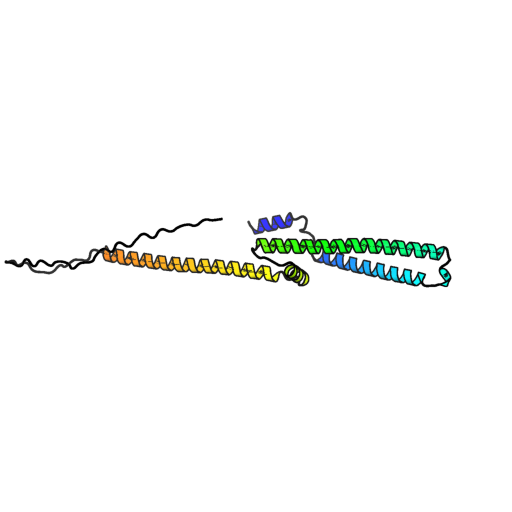0 72.75 110 GLU A O 1
ATOM 919 N N . ALA A 1 111 ? -8.775 6.412 11.067 1.00 73.75 111 ALA A N 1
ATOM 920 C CA . ALA A 1 111 ? -8.124 5.149 10.722 1.00 73.75 111 ALA A CA 1
ATOM 921 C C . ALA A 1 111 ? -6.881 5.356 9.834 1.00 73.75 111 ALA A C 1
ATOM 923 O O . ALA A 1 111 ? -5.888 4.651 10.007 1.00 73.75 111 ALA A O 1
ATOM 924 N N . LEU A 1 112 ? -6.921 6.319 8.904 1.00 75.50 112 LEU A N 1
ATOM 925 C CA . LEU A 1 112 ? -5.766 6.705 8.080 1.00 75.50 112 LEU A CA 1
ATOM 926 C C . LEU A 1 112 ? -4.654 7.340 8.918 1.00 75.50 112 LEU A C 1
ATOM 928 O O . LEU A 1 112 ? -3.483 7.002 8.751 1.00 75.50 112 LEU A O 1
ATOM 932 N N . GLU A 1 113 ? -5.012 8.236 9.837 1.00 75.56 113 GLU A N 1
ATOM 933 C CA . GLU A 1 113 ? -4.060 8.881 10.743 1.00 75.56 113 GLU A CA 1
ATOM 934 C C . GLU A 1 113 ? -3.363 7.843 11.636 1.00 75.56 113 GLU A C 1
ATOM 936 O O . GLU A 1 113 ? -2.135 7.801 11.694 1.00 75.56 113 GLU A O 1
ATOM 941 N N . GLN A 1 114 ? -4.116 6.903 12.216 1.00 74.19 114 GLN A N 1
ATOM 942 C CA . GLN A 1 114 ? -3.555 5.810 13.024 1.00 74.19 114 GLN A CA 1
ATOM 943 C C . GLN A 1 114 ? -2.647 4.863 12.228 1.00 74.19 114 GLN A C 1
ATOM 945 O O . GLN A 1 114 ? -1.653 4.364 12.767 1.00 74.19 114 GLN A O 1
ATOM 950 N N . LEU A 1 115 ? -2.964 4.621 10.951 1.00 73.56 115 LEU A N 1
ATOM 951 C CA . LEU A 1 115 ? -2.126 3.826 10.055 1.00 73.56 115 LEU A CA 1
ATOM 952 C C . LEU A 1 115 ? -0.789 4.526 9.769 1.00 73.56 115 LEU A C 1
ATOM 954 O O . LEU A 1 115 ? 0.259 3.883 9.831 1.00 73.56 115 LEU A O 1
ATOM 958 N N . ASN A 1 116 ? -0.821 5.836 9.514 1.00 73.31 116 ASN A N 1
ATOM 959 C CA . ASN A 1 116 ? 0.373 6.642 9.251 1.00 73.31 116 ASN A CA 1
ATOM 960 C C . ASN A 1 116 ? 1.250 6.829 10.492 1.00 73.31 116 ASN A C 1
ATOM 962 O O . ASN A 1 116 ? 2.477 6.803 10.399 1.00 73.31 116 ASN A O 1
ATOM 966 N N . GLU A 1 117 ? 0.637 6.995 11.661 1.00 71.12 117 GLU A N 1
ATOM 967 C CA . GLU A 1 117 ? 1.360 7.187 12.918 1.00 71.12 117 GLU A CA 1
ATOM 968 C C . GLU A 1 117 ? 1.869 5.871 13.526 1.00 71.12 117 GLU A C 1
ATOM 970 O O . GLU A 1 117 ? 2.644 5.894 14.486 1.00 71.12 117 GLU A O 1
ATOM 975 N N . ASN A 1 118 ? 1.468 4.717 12.972 1.00 62.84 118 ASN A N 1
ATOM 976 C CA . ASN A 1 118 ? 1.758 3.383 13.508 1.00 62.84 118 ASN A CA 1
ATOM 977 C C . ASN A 1 118 ? 1.405 3.273 15.010 1.00 62.84 118 ASN A C 1
ATOM 979 O O . ASN A 1 118 ? 2.079 2.587 15.786 1.00 62.84 118 ASN A O 1
ATOM 983 N N . GLN A 1 119 ? 0.365 3.993 15.445 1.00 56.00 119 GLN A N 1
ATOM 984 C CA . GLN A 1 119 ? -0.052 4.060 16.842 1.00 56.00 119 GLN A CA 1
ATOM 985 C C . GLN A 1 119 ? -1.361 3.302 17.061 1.00 56.00 119 GLN A C 1
ATOM 987 O O . GLN A 1 119 ? -2.448 3.785 16.779 1.00 56.00 119 GLN A O 1
ATOM 992 N N . MET A 1 120 ? -1.260 2.143 17.716 1.00 56.16 120 MET A N 1
ATOM 993 C CA . MET A 1 120 ? -2.399 1.399 18.286 1.00 56.16 120 MET A CA 1
ATOM 994 C C . MET A 1 120 ? -2.916 2.012 19.613 1.00 56.16 120 MET A C 1
ATOM 996 O O . MET A 1 120 ? -3.637 1.366 20.373 1.00 56.16 120 MET A O 1
ATOM 1000 N N . SER A 1 121 ? -2.512 3.245 19.933 1.00 52.81 121 SER A N 1
ATOM 1001 C CA . SER A 1 121 ? -2.727 3.922 21.223 1.00 52.81 121 SER A CA 1
ATOM 1002 C C . SER A 1 121 ? -4.201 4.036 21.675 1.00 52.81 121 SER A C 1
ATOM 1004 O O . SER A 1 121 ? -4.488 3.708 22.834 1.00 52.81 121 SER A O 1
ATOM 1006 N N . PRO A 1 122 ? -5.172 4.410 20.815 1.00 56.34 122 PRO A N 1
ATOM 1007 C CA . PRO A 1 122 ? -6.550 4.621 21.270 1.00 56.34 122 PRO A CA 1
ATOM 1008 C C . PRO A 1 122 ? -7.270 3.320 21.660 1.00 56.34 122 PRO A C 1
ATOM 1010 O O . PRO A 1 122 ? -8.137 3.332 22.536 1.00 56.34 122 PRO A O 1
ATOM 1013 N N . PHE A 1 123 ? -6.860 2.176 21.099 1.00 55.56 123 PHE A N 1
ATOM 1014 C CA . PHE A 1 123 ? -7.438 0.865 21.416 1.00 55.56 123 PHE A CA 1
ATOM 1015 C C . PHE A 1 123 ? -7.121 0.409 22.846 1.00 55.56 123 PHE A C 1
ATOM 1017 O O . PHE A 1 123 ? -7.954 -0.194 23.524 1.00 55.56 123 PHE A O 1
ATOM 1024 N N . VAL A 1 124 ? -5.922 0.728 23.338 1.00 60.53 124 VAL A N 1
ATOM 1025 C CA . VAL A 1 124 ? -5.466 0.309 24.671 1.00 60.53 124 VAL A CA 1
ATOM 1026 C C . VAL A 1 124 ? -6.107 1.158 25.769 1.00 60.53 124 VAL A C 1
ATOM 1028 O O . VAL A 1 124 ? -6.473 0.625 26.816 1.00 60.53 124 VAL A O 1
ATOM 1031 N N . ALA A 1 125 ? -6.280 2.461 25.531 1.00 60.28 125 ALA A N 1
ATOM 1032 C CA . ALA A 1 125 ? -6.845 3.383 26.513 1.00 60.28 125 ALA A CA 1
ATOM 1033 C C . ALA A 1 125 ? -8.302 3.039 26.864 1.00 60.28 125 ALA A C 1
ATOM 1035 O O . ALA A 1 125 ? -8.658 2.994 28.043 1.00 60.28 125 ALA A O 1
ATOM 1036 N N . ASN A 1 126 ? -9.121 2.723 25.858 1.00 61.09 126 ASN A N 1
ATOM 1037 C CA . ASN A 1 126 ? -10.542 2.449 26.066 1.00 61.09 126 ASN A CA 1
ATOM 1038 C C . ASN A 1 126 ? -10.779 1.097 26.769 1.00 61.09 126 ASN A C 1
ATOM 1040 O O . ASN A 1 126 ? -11.594 0.999 27.686 1.00 61.09 126 ASN A O 1
ATOM 1044 N N . LEU A 1 127 ? -9.991 0.068 26.430 1.00 63.75 127 LEU A N 1
ATOM 1045 C CA . LEU A 1 127 ? -10.024 -1.218 27.137 1.00 63.75 127 LEU A CA 1
ATOM 1046 C C . LEU A 1 127 ? -9.668 -1.057 28.625 1.00 63.75 127 LEU A C 1
ATOM 1048 O O . LEU A 1 127 ? -10.264 -1.706 29.493 1.00 63.75 127 LEU A O 1
ATOM 1052 N N . LEU A 1 128 ? -8.700 -0.189 28.928 1.00 71.19 128 LEU A N 1
ATOM 1053 C CA . LEU A 1 128 ? -8.280 0.101 30.297 1.00 71.19 128 LEU A CA 1
ATOM 1054 C C . LEU A 1 128 ? -9.366 0.859 31.073 1.00 71.19 128 LEU A C 1
ATOM 1056 O O . LEU A 1 128 ? -9.638 0.543 32.231 1.00 71.19 128 LEU A O 1
ATOM 1060 N N . GLU A 1 129 ? -10.025 1.820 30.425 1.00 78.38 129 GLU A N 1
ATOM 1061 C CA . GLU A 1 129 ? -11.139 2.561 31.016 1.00 78.38 129 GLU A CA 1
ATOM 1062 C C . GLU A 1 129 ? -12.333 1.642 31.310 1.00 78.38 129 GLU A C 1
ATOM 1064 O O . GLU A 1 129 ? -12.915 1.692 32.396 1.00 78.38 129 GLU A O 1
ATOM 1069 N N . GLU A 1 130 ? -12.679 0.750 30.379 1.00 74.69 130 GLU A N 1
ATOM 1070 C CA . GLU A 1 130 ? -13.787 -0.183 30.560 1.00 74.69 130 GLU A CA 1
ATOM 1071 C C . GLU A 1 130 ? -13.531 -1.199 31.674 1.00 74.69 130 GLU A C 1
ATOM 1073 O O . GLU A 1 130 ? -14.413 -1.449 32.504 1.00 74.69 130 GLU A O 1
ATOM 1078 N N . THR A 1 131 ? -12.305 -1.714 31.770 1.00 76.19 131 THR A N 1
ATOM 1079 C CA .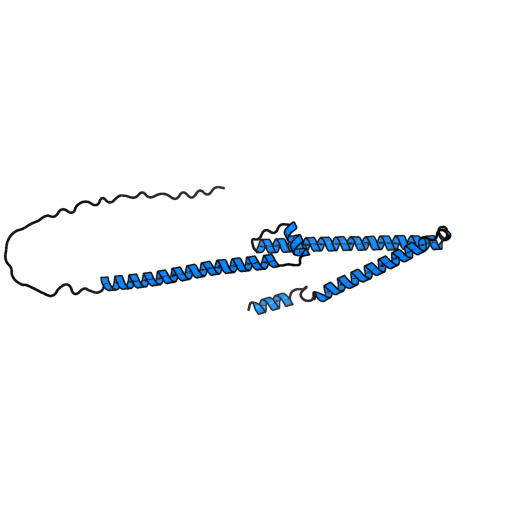 THR A 1 131 ? -11.920 -2.582 32.889 1.00 76.19 131 THR A CA 1
ATOM 1080 C C . THR A 1 131 ? -11.918 -1.849 34.229 1.00 76.19 131 THR A C 1
ATOM 1082 O O . THR A 1 131 ? -12.333 -2.431 35.236 1.00 76.19 131 THR A O 1
ATOM 1085 N N . GLU A 1 132 ? -11.511 -0.579 34.274 1.00 82.38 132 GLU A N 1
ATOM 1086 C CA . GLU A 1 132 ? -11.539 0.207 35.511 1.00 82.38 132 GLU A CA 1
ATOM 1087 C C . GLU A 1 132 ? -12.972 0.552 35.946 1.00 82.38 132 GLU A C 1
ATOM 1089 O O . GLU A 1 132 ? -13.314 0.442 37.128 1.00 82.38 132 GLU A O 1
ATOM 1094 N N . ARG A 1 133 ? -13.856 0.869 34.993 1.00 84.19 133 ARG A N 1
ATOM 1095 C CA . ARG A 1 133 ? -15.284 1.115 35.247 1.00 84.19 133 ARG A CA 1
ATOM 1096 C C . ARG A 1 133 ? -15.975 -0.108 35.840 1.00 84.19 133 ARG A C 1
ATOM 1098 O O . ARG A 1 133 ? -16.736 0.013 36.801 1.00 84.19 133 ARG A O 1
ATOM 1105 N N . GLU A 1 134 ? -15.701 -1.293 35.302 1.00 80.12 134 GLU A N 1
ATOM 1106 C CA . GLU A 1 134 ? -16.299 -2.533 35.800 1.00 80.12 134 GLU A CA 1
ATOM 1107 C C . GLU A 1 134 ? -15.744 -2.915 37.184 1.00 80.12 134 GLU A C 1
ATOM 1109 O O . GLU A 1 134 ? -16.495 -3.333 38.071 1.00 80.12 134 GLU A O 1
ATOM 1114 N N . ARG A 1 135 ? -14.451 -2.660 37.436 1.00 84.62 135 ARG A N 1
ATOM 1115 C CA . ARG A 1 135 ? -13.861 -2.763 38.782 1.00 84.62 135 ARG A CA 1
ATOM 1116 C C . ARG A 1 135 ? -14.506 -1.812 39.782 1.00 84.62 135 ARG A C 1
ATOM 1118 O O . ARG A 1 135 ? -14.692 -2.193 40.939 1.00 84.62 135 ARG A O 1
ATOM 1125 N N . GLN A 1 136 ? -14.850 -0.592 39.371 1.00 88.19 136 GLN A N 1
ATOM 1126 C CA . GLN A 1 136 ? -15.544 0.351 40.244 1.00 88.19 136 GLN A CA 1
ATOM 1127 C C . GLN A 1 136 ? -16.932 -0.164 40.639 1.00 88.19 136 GLN A C 1
ATOM 1129 O O . GLN A 1 136 ? -17.242 -0.203 41.828 1.00 88.19 136 GLN A O 1
ATOM 1134 N N . LYS A 1 137 ? -17.723 -0.668 39.683 1.00 87.12 137 LYS A N 1
ATOM 1135 C CA . LYS A 1 137 ? -19.029 -1.280 39.990 1.00 87.12 137 LYS A CA 1
ATOM 1136 C C . LYS A 1 137 ? -18.907 -2.448 40.968 1.00 87.12 137 LYS A C 1
ATOM 1138 O O . LYS A 1 137 ? -19.743 -2.591 41.860 1.00 87.12 137 LYS A O 1
ATOM 1143 N N . LEU A 1 138 ? -17.876 -3.282 40.814 1.00 88.81 138 LEU A N 1
ATOM 1144 C CA . LEU A 1 138 ? -17.623 -4.394 41.728 1.00 88.81 138 LEU A CA 1
ATOM 1145 C C . LEU A 1 138 ? -17.306 -3.900 43.146 1.00 88.81 138 LEU A C 1
ATOM 1147 O O . LEU A 1 138 ? -17.885 -4.413 44.102 1.00 88.81 138 LEU A O 1
ATOM 1151 N N . ARG A 1 139 ? -16.449 -2.878 43.285 1.00 90.62 139 ARG A N 1
ATOM 1152 C CA . ARG A 1 139 ? -16.160 -2.241 44.581 1.00 90.62 139 ARG A CA 1
ATOM 1153 C C . ARG A 1 139 ? -17.439 -1.725 45.239 1.00 90.62 139 ARG A C 1
ATOM 1155 O O . ARG A 1 139 ? -17.702 -2.068 46.388 1.00 90.62 139 ARG A O 1
ATOM 1162 N N . ASP A 1 140 ? -18.275 -1.010 44.493 1.00 90.94 140 ASP A N 1
ATOM 1163 C CA . ASP A 1 140 ? -19.536 -0.466 45.006 1.00 90.94 140 ASP A CA 1
ATOM 1164 C C . ASP A 1 140 ? -20.520 -1.571 45.437 1.00 90.94 140 ASP A C 1
ATOM 1166 O O . ASP A 1 140 ? -21.263 -1.414 46.410 1.00 90.94 140 ASP A O 1
ATOM 1170 N N . MET A 1 141 ? -20.538 -2.710 44.734 1.00 87.06 141 MET A N 1
ATOM 1171 C CA . MET A 1 141 ? -21.318 -3.886 45.137 1.00 87.06 141 MET A CA 1
ATOM 1172 C C . MET A 1 141 ? -20.780 -4.518 46.423 1.00 87.06 141 MET A C 1
ATOM 1174 O O . MET A 1 141 ? -21.569 -4.828 47.313 1.00 87.06 141 MET A O 1
ATOM 1178 N N . MET A 1 142 ? -19.460 -4.662 46.559 1.00 87.00 142 MET A N 1
ATOM 1179 C CA . MET A 1 142 ? -18.842 -5.198 47.777 1.00 87.00 142 MET A CA 1
ATOM 1180 C C . MET A 1 142 ? -19.091 -4.288 48.986 1.00 87.00 142 MET A C 1
ATOM 1182 O O . MET A 1 142 ? -19.415 -4.777 50.067 1.00 87.00 142 MET A O 1
ATOM 1186 N N . THR A 1 143 ? -19.016 -2.966 48.814 1.00 90.75 143 THR A N 1
ATOM 1187 C CA . THR A 1 143 ? -19.331 -2.010 49.885 1.00 90.75 143 THR A CA 1
ATOM 1188 C C . THR A 1 143 ? -20.794 -2.105 50.309 1.00 90.75 143 THR A C 1
ATOM 1190 O O . THR A 1 143 ? -21.074 -2.190 51.505 1.00 90.75 143 THR A O 1
ATOM 1193 N N . ARG A 1 144 ? -21.734 -2.159 49.354 1.00 91.12 144 ARG A N 1
ATOM 1194 C CA . ARG A 1 144 ? -23.160 -2.360 49.666 1.00 91.12 144 ARG A CA 1
ATOM 1195 C C . ARG A 1 144 ? -23.417 -3.693 50.365 1.00 91.12 144 ARG A C 1
ATOM 1197 O O . ARG A 1 144 ? -24.199 -3.735 51.308 1.00 91.12 144 ARG A O 1
ATOM 1204 N N . HIS A 1 145 ? -22.739 -4.761 49.952 1.00 92.38 145 HIS A N 1
ATOM 1205 C CA . HIS A 1 145 ? -22.826 -6.056 50.623 1.00 92.38 145 HIS A CA 1
ATOM 1206 C C . HIS A 1 145 ? -22.344 -5.969 52.077 1.00 92.38 145 HIS A C 1
ATOM 1208 O O . HIS A 1 145 ? -23.020 -6.459 52.975 1.00 92.38 145 HIS A O 1
ATOM 1214 N N . SER A 1 146 ? -21.209 -5.317 52.335 1.00 89.75 146 SER A N 1
ATOM 1215 C CA . SER A 1 146 ? -20.698 -5.143 53.701 1.00 89.75 146 SER A CA 1
ATOM 1216 C C . SER A 1 146 ? -21.656 -4.327 54.580 1.00 89.75 146 SER A C 1
ATOM 1218 O O . SER A 1 146 ? -21.879 -4.666 55.742 1.00 89.75 146 SER A O 1
ATOM 1220 N N . GLN A 1 147 ? -22.285 -3.289 54.020 1.00 90.69 147 GLN A N 1
ATOM 1221 C CA . GLN A 1 147 ? -23.320 -2.517 54.714 1.00 90.69 147 GLN A CA 1
ATOM 1222 C C . GLN A 1 147 ? -24.550 -3.372 55.047 1.00 90.69 147 GLN A C 1
ATOM 1224 O O . GLN A 1 147 ? -25.090 -3.261 56.146 1.00 90.69 147 GLN A O 1
ATOM 1229 N N . LEU A 1 148 ? -24.978 -4.242 54.128 1.00 90.81 148 LEU A N 1
ATOM 1230 C CA . LEU A 1 148 ? -26.084 -5.170 54.365 1.00 90.81 148 LEU A CA 1
ATOM 1231 C C . LEU A 1 148 ? -25.756 -6.194 55.456 1.00 90.81 148 LEU A C 1
ATOM 1233 O O . LEU A 1 148 ? -26.593 -6.419 56.322 1.00 90.81 148 LEU A O 1
ATOM 1237 N N . GLU A 1 149 ? -24.541 -6.745 55.483 1.00 89.06 149 GLU A N 1
ATOM 1238 C CA . GLU A 1 149 ? -24.106 -7.638 56.569 1.00 89.06 149 GLU A CA 1
ATOM 1239 C C . GLU A 1 149 ? -24.111 -6.938 57.935 1.00 89.06 149 GLU A C 1
ATOM 1241 O O . GLU A 1 149 ? -24.490 -7.530 58.946 1.00 89.06 149 GLU A O 1
ATOM 1246 N N . ALA A 1 150 ? -23.697 -5.668 57.990 1.00 89.19 150 ALA A N 1
ATOM 1247 C CA . ALA A 1 150 ? -23.737 -4.886 59.223 1.00 89.19 150 ALA A CA 1
ATOM 1248 C C . ALA A 1 150 ? -25.181 -4.633 59.691 1.00 89.19 150 ALA A C 1
ATOM 1250 O O . ALA A 1 150 ? -25.475 -4.754 60.881 1.00 89.19 150 ALA A O 1
ATOM 1251 N N . LEU A 1 151 ? -26.091 -4.334 58.757 1.00 89.81 151 LEU A N 1
ATOM 1252 C CA . LEU A 1 151 ? -27.520 -4.198 59.046 1.00 89.81 151 LEU A CA 1
ATOM 1253 C C . LEU A 1 151 ? -28.139 -5.518 59.513 1.00 89.81 151 LEU A C 1
ATOM 1255 O O . LEU A 1 151 ? -28.935 -5.512 60.448 1.00 89.81 151 LEU A O 1
ATOM 1259 N N . GLU A 1 152 ? -27.762 -6.644 58.910 1.00 89.06 152 GLU A N 1
ATOM 1260 C CA . GLU A 1 152 ? -28.226 -7.967 59.327 1.00 89.06 152 GLU A CA 1
ATOM 1261 C C . GLU A 1 152 ? -27.785 -8.284 60.761 1.00 89.06 152 GLU A C 1
ATOM 1263 O O . GLU A 1 152 ? -28.606 -8.702 61.576 1.00 89.06 152 GLU A O 1
ATOM 1268 N N . LYS A 1 153 ? -26.522 -8.006 61.112 1.00 87.88 153 LYS A N 1
ATOM 1269 C CA . LYS A 1 153 ? -26.028 -8.151 62.491 1.00 87.88 153 LYS A CA 1
ATOM 1270 C C . LYS A 1 153 ? -26.779 -7.253 63.470 1.00 87.88 153 LYS A C 1
ATOM 1272 O O . LYS A 1 153 ? -27.217 -7.736 64.508 1.00 87.88 153 LYS A O 1
ATOM 1277 N N . SER A 1 154 ? -26.998 -5.988 63.116 1.00 86.88 154 SER A N 1
ATOM 1278 C CA . SER A 1 154 ? -27.767 -5.056 63.948 1.00 86.88 154 SER A CA 1
ATOM 1279 C C . SER A 1 154 ? -29.218 -5.518 64.148 1.00 86.88 154 SER A C 1
ATOM 1281 O O . SER A 1 154 ? -29.739 -5.461 65.261 1.00 86.88 154 SER A O 1
ATOM 1283 N N . LEU A 1 155 ? -29.867 -6.043 63.104 1.00 83.88 155 LEU A N 1
ATOM 1284 C CA . LEU A 1 155 ? -31.205 -6.633 63.211 1.00 83.88 155 LEU A CA 1
ATOM 1285 C C . LEU A 1 155 ? -31.217 -7.893 64.078 1.00 83.88 155 LEU A C 1
ATOM 1287 O O . LEU A 1 155 ? -32.164 -8.086 64.840 1.00 83.88 155 LEU A O 1
ATOM 1291 N N . MET A 1 156 ? -30.186 -8.739 63.986 1.00 81.38 156 MET A N 1
ATOM 1292 C CA . MET A 1 156 ? -30.038 -9.889 64.877 1.00 81.38 156 MET A CA 1
ATOM 1293 C C . MET A 1 156 ? -29.893 -9.450 66.335 1.00 81.38 156 MET A C 1
ATOM 1295 O O . MET A 1 156 ? -30.614 -9.971 67.174 1.00 81.38 156 MET A O 1
ATOM 1299 N N . GLU A 1 157 ? -29.066 -8.450 66.636 1.00 80.44 157 GLU A N 1
ATOM 1300 C CA . GLU A 1 157 ? -28.902 -7.923 67.999 1.00 80.44 157 GLU A CA 1
ATOM 1301 C C . GLU A 1 157 ? -30.212 -7.346 68.563 1.00 80.44 157 GLU A C 1
ATOM 1303 O O . GLU A 1 157 ? -30.585 -7.640 69.697 1.00 80.44 157 GLU A O 1
ATOM 1308 N N . VAL A 1 158 ? -30.965 -6.577 67.767 1.00 80.31 158 VAL A N 1
ATOM 1309 C CA . VAL A 1 158 ? -32.277 -6.043 68.182 1.00 80.31 158 VAL A CA 1
ATOM 1310 C C . VAL A 1 158 ? -33.292 -7.165 68.405 1.00 80.31 158 VAL A C 1
ATOM 1312 O O . VAL A 1 158 ? -34.043 -7.142 69.387 1.00 80.31 158 VAL A O 1
ATOM 1315 N N . ARG A 1 159 ? -33.325 -8.166 67.517 1.00 75.62 159 ARG A N 1
ATOM 1316 C CA . ARG A 1 159 ? -34.160 -9.361 67.687 1.00 75.62 159 ARG A CA 1
ATOM 1317 C C . ARG A 1 159 ? -33.784 -10.107 68.962 1.00 75.62 159 ARG A C 1
ATOM 1319 O O . ARG A 1 159 ? -34.686 -10.546 69.670 1.00 75.62 159 ARG A O 1
ATOM 1326 N N . ASP A 1 160 ? -32.499 -10.229 69.260 1.00 73.44 160 ASP A N 1
ATOM 1327 C CA . ASP A 1 160 ? -32.005 -10.943 70.430 1.00 73.44 160 ASP A CA 1
ATOM 1328 C C . ASP A 1 160 ? -32.341 -10.179 71.722 1.00 73.44 160 ASP A C 1
ATOM 1330 O O . ASP A 1 160 ? -32.778 -10.805 72.680 1.00 73.44 160 ASP A O 1
ATOM 1334 N N . ILE A 1 161 ? -32.294 -8.840 71.732 1.00 74.19 161 ILE A N 1
ATOM 1335 C CA . ILE A 1 161 ? -32.797 -8.013 72.849 1.00 74.19 161 ILE A CA 1
ATOM 1336 C C . ILE A 1 161 ? -34.310 -8.196 73.032 1.00 74.19 161 ILE A C 1
ATOM 1338 O O . ILE A 1 161 ? -34.787 -8.378 74.149 1.00 74.19 161 ILE A O 1
ATOM 1342 N N . THR A 1 162 ? -35.071 -8.185 71.937 1.00 66.50 162 THR A N 1
ATOM 1343 C CA . THR A 1 162 ? -36.541 -8.300 71.974 1.00 66.50 162 THR A CA 1
ATOM 1344 C C . THR A 1 162 ? -37.006 -9.714 72.345 1.00 66.50 162 THR A C 1
ATOM 1346 O O . THR A 1 162 ? -38.069 -9.885 72.936 1.00 66.50 162 THR A O 1
ATOM 1349 N N . THR A 1 163 ? -36.214 -10.732 71.999 1.00 63.09 163 THR A N 1
ATOM 1350 C CA . THR A 1 163 ? -36.492 -12.151 72.277 1.00 63.09 163 THR A CA 1
ATOM 1351 C C . THR A 1 163 ? -35.883 -12.604 73.603 1.00 63.09 163 THR A C 1
ATOM 1353 O O . THR A 1 163 ? -36.347 -13.587 74.181 1.00 63.09 163 THR A O 1
ATOM 1356 N N . SER A 1 164 ? -34.877 -11.893 74.124 1.00 50.66 164 SER A N 1
ATOM 1357 C CA . SER A 1 164 ? -34.402 -12.102 75.486 1.00 50.66 164 SER A CA 1
ATOM 1358 C C . SER A 1 164 ? -35.541 -11.757 76.455 1.00 50.66 164 SER A C 1
ATOM 1360 O O . SER A 1 164 ? -36.060 -10.638 76.422 1.00 50.66 164 SER A O 1
ATOM 1362 N N . PRO A 1 165 ? -35.998 -12.708 77.287 1.00 48.75 165 PRO A N 1
ATOM 1363 C CA . PRO A 1 165 ? -37.062 -12.444 78.237 1.00 48.75 165 PRO A CA 1
ATOM 1364 C C . PRO A 1 165 ? -36.542 -11.440 79.265 1.00 48.75 165 PRO A C 1
ATOM 1366 O O . PRO A 1 165 ? -35.715 -11.770 80.114 1.00 48.75 165 PRO A O 1
ATOM 1369 N N . SER A 1 166 ? -37.021 -10.200 79.180 1.00 46.75 166 SER A N 1
ATOM 1370 C CA . SER A 1 166 ? -36.881 -9.240 80.269 1.00 46.75 166 SER A CA 1
ATOM 1371 C C . SER A 1 166 ? -37.459 -9.874 81.544 1.00 46.75 166 SER A C 1
ATOM 1373 O O . SER A 1 166 ? -38.590 -10.376 81.496 1.00 46.75 166 SER A O 1
ATOM 1375 N N . PRO A 1 167 ? -36.733 -9.894 82.679 1.00 47.44 167 PRO A N 1
ATOM 1376 C CA . PRO A 1 167 ? -37.308 -10.289 83.952 1.00 47.44 167 PRO A CA 1
ATOM 1377 C C . PRO A 1 167 ? -38.245 -9.158 84.375 1.00 47.44 167 PRO A C 1
ATOM 1379 O O . PRO A 1 167 ? -37.836 -8.173 84.987 1.00 47.44 167 PRO A O 1
ATOM 1382 N N . VAL A 1 168 ? -39.511 -9.269 83.975 1.00 50.16 168 VAL A N 1
ATOM 1383 C CA . VAL A 1 168 ? -40.578 -8.385 84.438 1.00 50.16 168 VAL A CA 1
ATOM 1384 C C . VAL A 1 168 ? -40.696 -8.563 85.952 1.00 50.16 168 VAL A C 1
ATOM 1386 O O . VAL A 1 168 ? -41.213 -9.570 86.422 1.00 50.16 168 VAL A O 1
ATOM 1389 N N . GLY A 1 169 ? -40.140 -7.586 86.673 1.00 44.47 169 GLY A N 1
ATOM 1390 C CA . GLY A 1 169 ? -40.512 -7.129 88.012 1.00 44.47 169 GLY A CA 1
ATOM 1391 C C . GLY A 1 169 ? -40.873 -8.201 89.038 1.00 44.47 169 GLY A C 1
ATOM 1392 O O . GLY A 1 169 ? -42.042 -8.532 89.206 1.00 44.47 169 GLY A O 1
ATOM 1393 N N . ALA A 1 170 ? -39.881 -8.652 89.802 1.00 44.44 170 ALA A N 1
ATOM 1394 C CA . ALA A 1 170 ? -40.109 -9.043 91.191 1.00 44.44 170 ALA A CA 1
ATOM 1395 C C . ALA A 1 170 ? -39.975 -7.785 92.072 1.00 44.44 170 ALA A C 1
ATOM 1397 O O . ALA A 1 170 ? -39.078 -6.990 91.794 1.00 44.44 170 ALA A O 1
ATOM 1398 N N . PHE A 1 171 ? -40.805 -7.689 93.123 1.00 36.50 171 PHE A N 1
ATOM 1399 C CA . PHE A 1 171 ? -41.073 -6.569 94.062 1.00 36.50 171 PHE A CA 1
ATOM 1400 C C . PHE A 1 171 ? -42.293 -5.712 93.673 1.00 36.50 171 PHE A C 1
ATOM 1402 O O . PHE A 1 171 ? -42.308 -5.139 92.591 1.00 36.50 171 PHE A O 1
ATOM 1409 N N . GLU A 1 172 ? -43.340 -5.539 94.485 1.00 37.97 172 GLU A N 1
ATOM 1410 C CA . GLU A 1 172 ? -43.682 -5.999 95.845 1.00 37.97 172 GLU A CA 1
ATOM 1411 C C . GLU A 1 172 ? -45.199 -5.735 96.069 1.00 37.97 172 GLU A C 1
ATOM 1413 O O . GLU A 1 172 ? -45.849 -5.116 95.226 1.00 37.97 172 GLU A O 1
ATOM 1418 N N . ASP A 1 173 ? -45.714 -6.181 97.216 1.00 36.97 173 ASP A N 1
ATOM 1419 C CA . ASP A 1 173 ? -46.968 -5.799 97.889 1.00 36.97 173 ASP A CA 1
ATOM 1420 C C . ASP A 1 173 ? -48.287 -6.536 97.594 1.00 36.97 173 ASP A C 1
ATOM 1422 O O . ASP A 1 173 ? -49.086 -6.266 96.696 1.00 36.97 173 ASP A O 1
ATOM 1426 N N . GLN A 1 174 ? -48.518 -7.469 98.514 1.00 42.78 174 GLN A N 1
ATOM 1427 C CA . GLN A 1 174 ? -49.777 -8.035 98.942 1.00 42.78 174 GLN A CA 1
ATOM 1428 C C . GLN A 1 174 ? -50.441 -7.032 99.899 1.00 42.78 174 GLN A C 1
ATOM 1430 O O . GLN A 1 174 ? -49.934 -6.852 100.995 1.00 42.78 174 GLN A O 1
ATOM 1435 N N . ASP A 1 175 ? -51.533 -6.386 99.484 1.00 36.53 175 ASP A N 1
ATOM 1436 C CA . ASP A 1 175 ? -52.656 -5.993 100.352 1.00 36.53 175 ASP A CA 1
ATOM 1437 C C . ASP A 1 175 ? -53.815 -5.435 99.502 1.00 36.53 175 ASP A C 1
ATOM 1439 O O . ASP A 1 175 ? -53.692 -4.454 98.773 1.00 36.53 175 ASP A O 1
ATOM 1443 N N . ALA A 1 176 ? -54.971 -6.092 99.592 1.00 38.53 176 ALA A N 1
ATOM 1444 C CA . ALA A 1 176 ? -56.274 -5.536 99.219 1.00 38.53 176 ALA A CA 1
ATOM 1445 C C . ALA A 1 176 ? -56.846 -4.840 100.479 1.00 38.53 176 ALA A C 1
ATOM 1447 O O . ALA A 1 176 ? -56.603 -5.371 101.566 1.00 38.53 176 ALA A O 1
ATOM 1448 N N . PRO A 1 177 ? -57.647 -3.746 100.404 1.00 47.44 177 PRO A N 1
ATOM 1449 C CA . PRO A 1 177 ? -58.893 -3.786 99.635 1.00 47.44 177 PRO A CA 1
ATOM 1450 C C . PRO A 1 177 ? -59.447 -2.454 99.053 1.00 47.44 177 PRO A C 1
ATOM 1452 O O . PRO A 1 177 ? -59.149 -1.348 99.483 1.00 47.44 177 PRO A O 1
ATOM 1455 N N . ASP A 1 178 ? -60.392 -2.667 98.137 1.00 35.16 178 ASP A N 1
ATOM 1456 C CA . ASP A 1 178 ? -61.650 -1.942 97.905 1.00 35.16 178 ASP A CA 1
ATOM 1457 C C . ASP A 1 178 ? -61.771 -0.655 97.058 1.00 35.16 178 ASP A C 1
ATOM 1459 O O . ASP A 1 178 ? -61.109 0.364 97.231 1.00 35.16 178 ASP A O 1
ATOM 1463 N N . SER A 1 179 ? -62.844 -0.712 96.261 1.00 39.88 179 SER A N 1
ATOM 1464 C CA . SER A 1 179 ? -63.679 0.359 95.706 1.00 39.88 179 SER A CA 1
ATOM 1465 C C . SER A 1 179 ? -63.182 1.255 94.551 1.00 39.88 179 SER A C 1
ATOM 1467 O O . SER A 1 179 ? -62.293 2.089 94.657 1.00 39.88 179 SER A O 1
ATOM 1469 N N . SER A 1 180 ? -63.928 1.118 93.446 1.00 44.44 180 SER A N 1
ATOM 1470 C CA . SER A 1 180 ? -64.331 2.145 92.473 1.00 44.44 180 SER A CA 1
ATOM 1471 C C . SER A 1 180 ? -63.266 3.078 91.886 1.00 44.44 180 SER A C 1
ATOM 1473 O O . SER A 1 180 ? -62.983 4.138 92.435 1.00 44.44 180 SER A O 1
ATOM 1475 N N . ASN A 1 181 ? -62.867 2.798 90.643 1.00 34.88 181 ASN A N 1
ATOM 1476 C CA . ASN A 1 181 ? -62.947 3.817 89.593 1.00 34.88 181 ASN A CA 1
ATOM 1477 C C . ASN A 1 181 ? -62.814 3.189 88.200 1.00 34.88 181 ASN A C 1
ATOM 1479 O O . ASN A 1 181 ? -61.725 2.885 87.722 1.00 34.88 181 ASN A O 1
ATOM 1483 N N . THR A 1 182 ? -63.944 3.014 87.517 1.00 41.44 182 THR A N 1
ATOM 1484 C CA . THR A 1 182 ? -63.960 2.890 86.058 1.00 41.44 182 THR A CA 1
ATOM 1485 C C . THR A 1 182 ? -63.612 4.248 85.468 1.00 41.44 182 THR A C 1
ATOM 1487 O O . THR A 1 182 ? -64.455 5.143 85.444 1.00 41.44 182 THR A O 1
ATOM 1490 N N . VAL A 1 183 ? -62.385 4.400 84.974 1.00 37.81 183 VAL A N 1
ATOM 1491 C CA . VAL A 1 183 ? -62.030 5.510 84.089 1.00 37.81 183 VAL A CA 1
ATOM 1492 C C . VAL A 1 183 ? -61.851 4.951 82.684 1.00 37.81 183 VAL A C 1
ATOM 1494 O O . VAL A 1 183 ? -60.876 4.273 82.370 1.00 37.81 183 VAL A O 1
ATOM 1497 N N . SER A 1 184 ? -62.848 5.207 81.842 1.00 35.94 184 SER A N 1
ATOM 1498 C CA . SER A 1 184 ? -62.797 4.982 80.403 1.00 35.94 184 SER A CA 1
ATOM 1499 C C . SER A 1 184 ? -61.892 6.030 79.755 1.00 35.94 184 SER A C 1
ATOM 1501 O O . SER A 1 184 ? -62.220 7.216 79.788 1.00 35.94 184 SER A O 1
ATOM 1503 N N . TYR A 1 185 ? -60.804 5.603 79.114 1.00 34.69 185 TYR A N 1
ATOM 1504 C CA . TYR A 1 185 ? -60.051 6.453 78.193 1.00 34.69 185 TYR A CA 1
ATOM 1505 C C . TYR A 1 185 ? -60.280 5.994 76.753 1.00 34.69 185 TYR A C 1
ATOM 1507 O O . TYR A 1 185 ? -59.848 4.926 76.327 1.00 34.69 185 TYR A O 1
ATOM 1515 N N . SER A 1 186 ? -60.996 6.837 76.015 1.00 41.03 186 SER A N 1
ATOM 1516 C CA . SER A 1 186 ? -61.119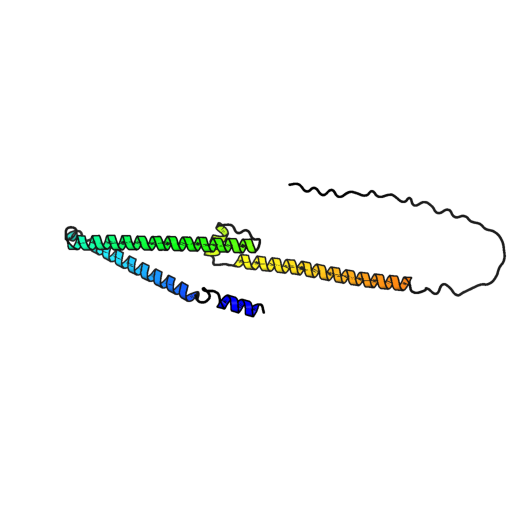 6.827 74.562 1.00 41.03 186 SER A CA 1
ATOM 1517 C C . SER A 1 186 ? -59.783 7.208 73.917 1.00 41.03 186 SER A C 1
ATOM 1519 O O . SER A 1 186 ? -59.249 8.281 74.205 1.00 41.03 186 SER A O 1
ATOM 1521 N N . LEU A 1 187 ? -59.265 6.365 73.022 1.00 43.19 187 LEU A N 1
ATOM 1522 C CA . LEU A 1 187 ? -58.105 6.696 72.192 1.00 43.19 187 LEU A CA 1
ATOM 1523 C C . LEU A 1 187 ? -58.495 7.708 71.093 1.00 43.19 187 LEU A C 1
ATOM 1525 O O . LEU A 1 187 ? -59.507 7.494 70.419 1.00 43.19 187 LEU A O 1
ATOM 1529 N N . PRO A 1 188 ? -57.720 8.790 70.876 1.00 43.12 188 PRO A N 1
ATOM 1530 C CA . PRO A 1 188 ? -57.965 9.740 69.800 1.00 43.12 188 PRO A CA 1
ATOM 1531 C C . PRO A 1 188 ? -57.465 9.208 68.453 1.00 43.12 188 PRO A C 1
ATOM 1533 O O . PRO A 1 188 ? -56.455 8.510 68.358 1.00 43.12 188 PRO A O 1
ATOM 1536 N N . GLY A 1 189 ? -58.216 9.556 67.411 1.00 50.06 189 GLY A N 1
ATOM 1537 C CA . GLY A 1 189 ? -58.151 8.965 66.083 1.00 50.06 189 GLY A CA 1
ATOM 1538 C C . GLY A 1 189 ? -56.828 9.113 65.345 1.00 50.06 189 GLY A C 1
ATOM 1539 O O . GLY A 1 189 ? -56.220 10.177 65.323 1.00 50.06 189 GLY A O 1
ATOM 1540 N N . TRP A 1 190 ? -56.464 8.038 64.649 1.00 37.16 190 TRP A N 1
ATOM 1541 C CA . TRP A 1 190 ? -55.576 8.058 63.495 1.00 37.16 190 TRP A CA 1
ATOM 1542 C C . TRP A 1 190 ? -56.328 7.387 62.343 1.00 37.16 190 TRP A C 1
ATOM 1544 O O . TRP A 1 190 ? -56.627 6.194 62.371 1.00 37.16 190 TRP A O 1
ATOM 1554 N N . SER A 1 191 ? -56.713 8.196 61.358 1.00 45.09 191 SER A N 1
ATOM 1555 C CA . SER A 1 191 ? -57.347 7.755 60.121 1.00 45.09 191 SER A CA 1
ATOM 1556 C C . SER A 1 191 ? -56.331 7.019 59.246 1.00 45.09 191 SER A C 1
ATOM 1558 O O . SER A 1 191 ? -55.315 7.599 58.860 1.00 45.09 191 SER A O 1
ATOM 1560 N N . LEU A 1 192 ? -56.627 5.773 58.877 1.00 40.25 192 LEU A N 1
ATOM 1561 C CA . LEU A 1 192 ? -55.942 5.074 57.790 1.00 40.25 192 LEU A CA 1
ATOM 1562 C C . LEU A 1 192 ? -56.261 5.782 56.465 1.00 40.25 192 LEU A C 1
ATOM 1564 O O . LEU A 1 192 ? -57.336 5.612 55.895 1.00 40.25 192 LEU A O 1
ATOM 1568 N N . GLY A 1 193 ? -55.321 6.597 55.986 1.00 38.12 193 GLY A N 1
ATOM 1569 C CA . GLY A 1 193 ? -55.337 7.121 54.626 1.00 38.12 193 GLY A CA 1
ATOM 1570 C C . GLY A 1 193 ? -55.032 6.002 53.632 1.00 38.12 193 GLY A C 1
ATOM 1571 O O . GLY A 1 193 ? -53.937 5.445 53.622 1.00 38.12 193 GLY A O 1
ATOM 1572 N N . THR A 1 194 ? -55.997 5.672 52.780 1.00 45.19 194 THR A N 1
ATOM 1573 C CA . THR A 1 194 ? -55.798 4.833 51.594 1.00 45.19 194 THR A CA 1
ATOM 1574 C C . THR A 1 194 ? -54.928 5.580 50.584 1.00 45.19 194 THR A C 1
ATOM 1576 O O . THR A 1 194 ? -55.408 6.519 49.946 1.00 45.19 194 THR A O 1
ATOM 1579 N N . LEU A 1 195 ? -53.665 5.173 50.414 1.00 37.97 195 LEU A N 1
ATOM 1580 C CA . LEU A 1 195 ? -52.825 5.680 49.329 1.00 37.97 195 LEU A CA 1
ATOM 1581 C C . LEU A 1 195 ? -52.981 4.822 48.068 1.00 37.97 195 LEU A C 1
ATOM 1583 O O . LEU A 1 195 ? -52.854 3.599 48.072 1.00 37.97 195 LEU A O 1
ATOM 1587 N N . SER A 1 196 ? -53.300 5.536 46.997 1.00 41.06 196 SER A N 1
ATOM 1588 C CA . SER A 1 196 ? -53.720 5.072 45.684 1.00 41.06 196 SER A CA 1
ATOM 1589 C C . SER A 1 196 ? -52.618 4.335 44.914 1.00 41.06 196 SER A C 1
ATOM 1591 O O . SER A 1 196 ? -51.475 4.782 44.824 1.00 41.06 196 SER A O 1
ATOM 1593 N N . ARG A 1 197 ? -52.996 3.209 44.303 1.00 39.25 197 ARG A N 1
ATOM 1594 C CA . ARG A 1 197 ? -52.157 2.349 43.461 1.00 39.25 197 ARG A CA 1
ATOM 1595 C C . ARG A 1 197 ? -51.949 3.025 42.100 1.00 39.25 197 ARG A C 1
ATOM 1597 O O . ARG A 1 197 ? -52.838 2.981 41.253 1.00 39.25 197 ARG A O 1
ATOM 1604 N N . HIS A 1 198 ? -50.796 3.657 41.879 1.00 44.50 198 HIS A N 1
ATOM 1605 C CA . HIS A 1 198 ? -50.422 4.147 40.549 1.00 44.50 198 HIS A CA 1
ATOM 1606 C C . HIS A 1 198 ? -49.864 3.016 39.679 1.00 44.50 198 HIS A C 1
ATOM 1608 O O . HIS A 1 198 ? -48.996 2.237 40.071 1.00 44.50 198 HIS A O 1
ATOM 1614 N N . ARG A 1 199 ? -50.465 2.924 38.496 1.00 37.62 199 ARG A N 1
ATOM 1615 C CA . ARG A 1 199 ? -50.313 1.919 37.450 1.00 37.62 199 ARG A CA 1
ATOM 1616 C C . ARG A 1 199 ? -49.129 2.319 36.564 1.00 37.62 199 ARG A C 1
ATOM 1618 O O . ARG A 1 199 ? -49.148 3.405 35.995 1.00 37.62 199 ARG A O 1
ATOM 1625 N N . TRP A 1 200 ? -48.123 1.459 36.434 1.00 43.19 200 TRP A N 1
ATOM 1626 C CA . TRP A 1 200 ? -47.071 1.632 35.431 1.00 43.19 200 TRP A CA 1
ATOM 1627 C C . TRP A 1 200 ? -47.625 1.218 34.064 1.00 43.19 200 TRP A C 1
ATOM 1629 O O . TRP A 1 200 ? -47.999 0.062 33.873 1.00 43.19 200 TRP A O 1
ATOM 1639 N N . ASN A 1 201 ? -47.706 2.166 33.130 1.00 43.44 201 ASN A N 1
ATOM 1640 C CA . ASN A 1 201 ? -47.928 1.878 31.717 1.00 43.44 201 ASN A CA 1
ATOM 1641 C C . ASN A 1 201 ? -46.566 1.630 31.057 1.00 43.44 201 ASN A C 1
ATOM 1643 O O . ASN A 1 201 ? -45.711 2.513 31.044 1.00 43.44 201 ASN A O 1
ATOM 1647 N N . THR A 1 202 ? -46.383 0.443 30.487 1.00 48.00 202 THR A N 1
ATOM 1648 C CA . THR A 1 202 ? -45.339 0.158 29.501 1.00 48.00 202 THR A CA 1
ATOM 1649 C C . THR A 1 202 ? -45.848 0.582 28.127 1.00 48.00 202 THR A C 1
ATOM 1651 O O . THR A 1 202 ? -46.757 -0.050 27.590 1.00 48.00 202 THR A O 1
ATOM 1654 N N . THR A 1 203 ? -45.269 1.635 27.555 1.00 48.12 203 THR A N 1
ATOM 1655 C CA . THR A 1 203 ? -45.424 1.937 26.128 1.00 48.12 203 THR A CA 1
ATOM 1656 C C . THR A 1 203 ? -44.251 1.319 25.382 1.00 48.12 203 THR A C 1
ATOM 1658 O O . THR A 1 203 ? -43.132 1.821 25.432 1.00 48.12 203 THR A O 1
ATOM 1661 N N . THR A 1 204 ? -44.538 0.213 24.704 1.00 45.38 204 THR A N 1
ATOM 1662 C CA . THR A 1 204 ? -43.771 -0.317 23.578 1.00 45.38 204 THR A CA 1
ATOM 1663 C C . THR A 1 204 ? -44.415 0.216 22.300 1.00 45.38 204 THR A C 1
ATOM 1665 O O . THR A 1 204 ? -45.582 -0.072 22.047 1.00 45.38 204 THR A O 1
ATOM 1668 N N . ALA A 1 205 ? -43.671 0.999 21.524 1.00 48.19 205 ALA A N 1
ATOM 1669 C CA . ALA A 1 205 ? -43.902 1.328 20.113 1.00 48.19 205 ALA A CA 1
ATOM 1670 C C . ALA A 1 205 ? -42.648 2.071 19.628 1.00 48.19 205 ALA A C 1
ATOM 1672 O O . ALA A 1 205 ? -42.125 2.882 20.387 1.00 48.19 205 ALA A O 1
ATOM 1673 N N . ALA A 1 206 ? -42.110 1.907 18.430 1.00 47.22 206 ALA A N 1
ATOM 1674 C CA . ALA A 1 206 ? -42.233 0.947 17.341 1.00 47.22 206 ALA A CA 1
ATOM 1675 C C . ALA A 1 206 ? -40.896 1.057 16.580 1.00 47.22 206 ALA A C 1
ATOM 1677 O O . ALA A 1 206 ? -40.308 2.165 16.625 1.00 47.22 206 ALA A O 1
#

Radius of gyration: 44.68 Å; chains: 1; bounding box: 88×37×139 Å

Secondary structure (DSSP, 8-state):
-HHHHHHHHHHH-TTTT--HHHHHHHHHHHHHHHHHHHHHHHHHHHHH--GGGTTSHHHHHHHHHHHHHHHHHHHHHHHHHHHHHHHHHHHHHHHHHHHHHTT----HHHHHHHHHHT--HHHHHHHHHHHHHHHHHHHHHHHHHHHHHHHHHHHHHHHHHHHS---------------------PPPP--------PPPP-----